Protein AF-A0A0D6L656-F1 (afdb_monomer_lite)

Structure (mmCIF, N/CA/C/O backbone):
data_AF-A0A0D6L656-F1
#
_entry.id   AF-A0A0D6L656-F1
#
loop_
_atom_site.group_PDB
_atom_site.id
_atom_site.type_symbol
_atom_site.label_atom_id
_atom_site.label_alt_id
_atom_site.label_comp_id
_atom_site.label_asym_id
_atom_site.label_entity_id
_atom_site.label_seq_id
_atom_site.pdbx_PDB_ins_code
_atom_site.Cartn_x
_atom_site.Cartn_y
_atom_site.Cartn_z
_atom_site.occupancy
_atom_site.B_iso_or_equiv
_atom_site.auth_seq_id
_atom_site.auth_comp_id
_atom_site.auth_asym_id
_atom_site.auth_atom_id
_atom_site.pdbx_PDB_model_num
ATOM 1 N N . MET A 1 1 ? 1.514 23.450 -36.679 1.00 43.97 1 MET A N 1
ATOM 2 C CA . MET A 1 1 ? 1.554 23.173 -35.229 1.00 43.97 1 MET A CA 1
ATOM 3 C C . MET A 1 1 ? 1.744 21.685 -35.068 1.00 43.97 1 MET A C 1
ATOM 5 O O . MET A 1 1 ? 0.827 20.938 -35.371 1.00 43.97 1 MET A O 1
ATOM 9 N N . GLN A 1 2 ? 2.951 21.261 -34.717 1.00 47.50 2 GLN A N 1
ATOM 10 C CA . GLN A 1 2 ? 3.204 19.884 -34.313 1.00 47.50 2 GLN A CA 1
ATOM 11 C C . GLN A 1 2 ? 2.751 19.830 -32.852 1.00 47.50 2 GLN A C 1
ATOM 13 O O . GLN A 1 2 ? 3.376 20.466 -32.009 1.00 47.50 2 GLN A O 1
ATOM 18 N N . GLU A 1 3 ? 1.591 19.229 -32.581 1.00 54.03 3 GLU A N 1
ATOM 19 C CA . GLU A 1 3 ? 1.210 18.930 -31.199 1.00 54.03 3 GLU A CA 1
ATOM 20 C C . GLU A 1 3 ? 2.328 18.086 -30.594 1.00 54.03 3 GLU A C 1
ATOM 22 O O . GLU A 1 3 ? 2.743 17.087 -31.188 1.00 54.03 3 GLU A O 1
ATOM 27 N N . ASP A 1 4 ? 2.847 18.515 -29.447 1.00 71.00 4 ASP A N 1
ATOM 28 C CA . ASP A 1 4 ? 3.813 17.733 -28.694 1.00 71.00 4 ASP A CA 1
ATOM 29 C C . ASP A 1 4 ? 3.078 16.515 -28.120 1.00 71.00 4 ASP A C 1
ATOM 31 O O . ASP A 1 4 ? 2.450 16.552 -27.058 1.00 71.00 4 ASP A O 1
ATOM 35 N N . VAL A 1 5 ? 3.077 15.437 -28.905 1.00 66.00 5 VAL A N 1
ATOM 36 C CA . VAL A 1 5 ? 2.430 14.162 -28.584 1.00 66.00 5 VAL A CA 1
ATOM 37 C C . VAL A 1 5 ? 2.931 13.634 -27.236 1.00 66.00 5 VAL A C 1
ATOM 39 O O . VAL A 1 5 ? 2.155 13.018 -26.503 1.00 66.00 5 VAL A O 1
ATOM 42 N N . GLU A 1 6 ? 4.183 13.916 -26.860 1.00 63.34 6 GLU A N 1
ATOM 43 C CA . GLU A 1 6 ? 4.730 13.527 -25.559 1.00 63.34 6 GLU A CA 1
ATOM 44 C C . GLU A 1 6 ? 4.083 14.321 -24.417 1.00 63.34 6 GLU A C 1
ATOM 46 O O . GLU A 1 6 ? 3.747 13.746 -23.377 1.00 63.34 6 GLU A O 1
ATOM 51 N N . GLU A 1 7 ? 3.813 15.613 -24.618 1.00 69.00 7 GLU A N 1
ATOM 52 C CA . GLU A 1 7 ? 3.126 16.453 -23.634 1.00 69.00 7 GLU A CA 1
ATOM 53 C C . GLU A 1 7 ? 1.665 16.015 -23.422 1.00 69.00 7 GLU A C 1
ATOM 55 O O . GLU A 1 7 ? 1.194 15.896 -22.282 1.00 69.00 7 GLU A O 1
ATOM 60 N N . VAL A 1 8 ? 0.945 15.715 -24.509 1.00 71.06 8 VAL A N 1
ATOM 61 C CA . VAL A 1 8 ? -0.458 15.265 -24.456 1.00 71.06 8 VAL A CA 1
ATOM 62 C C . VAL A 1 8 ? -0.573 13.892 -23.783 1.00 71.06 8 VAL A C 1
ATOM 64 O O . VAL A 1 8 ? -1.402 13.704 -22.884 1.00 71.06 8 VAL A O 1
ATOM 67 N N . LEU A 1 9 ? 0.293 12.941 -24.152 1.00 66.69 9 LEU A N 1
ATOM 68 C CA . LEU A 1 9 ? 0.342 11.617 -23.524 1.00 66.69 9 LEU A CA 1
ATOM 69 C C . LEU A 1 9 ? 0.771 11.702 -22.054 1.00 66.69 9 LEU A C 1
ATOM 71 O O . LEU A 1 9 ? 0.199 11.011 -21.207 1.00 66.69 9 LEU A O 1
ATOM 75 N N . GLY A 1 10 ? 1.713 12.588 -21.722 1.00 67.31 10 GLY A N 1
ATOM 76 C CA . GLY A 1 10 ? 2.150 12.843 -20.351 1.00 67.31 10 GLY A CA 1
ATOM 77 C C . GLY A 1 10 ? 1.009 13.321 -19.450 1.00 67.31 10 GLY A C 1
ATOM 78 O O . GLY A 1 10 ? 0.799 12.766 -18.368 1.00 67.31 10 GLY A O 1
ATOM 79 N N . ARG A 1 11 ? 0.205 14.292 -19.907 1.00 70.06 11 ARG A N 1
ATOM 80 C CA . ARG A 1 11 ? -0.966 14.788 -19.155 1.00 70.06 11 ARG A CA 1
ATOM 81 C C . ARG A 1 11 ? -2.036 13.709 -18.954 1.00 70.06 11 ARG A C 1
ATOM 83 O O . ARG A 1 11 ? -2.594 13.591 -17.859 1.00 70.06 11 ARG A O 1
ATOM 90 N N . LEU A 1 12 ? -2.305 12.890 -19.972 1.00 73.06 12 LEU A N 1
ATOM 91 C CA . LEU A 1 12 ? -3.248 11.770 -19.860 1.00 73.06 12 LEU A CA 1
ATOM 92 C C . LEU A 1 12 ? -2.757 10.702 -18.873 1.00 73.06 12 LEU A C 1
ATOM 94 O O . LEU A 1 12 ? -3.520 10.222 -18.034 1.00 73.06 12 LEU A O 1
ATOM 98 N N . LEU A 1 13 ? -1.468 10.371 -18.894 1.00 68.25 13 LEU A N 1
ATOM 99 C CA . LEU A 1 13 ? -0.890 9.412 -17.954 1.00 68.25 13 LEU A CA 1
ATOM 100 C C . LEU A 1 13 ? -0.929 9.918 -16.503 1.00 68.25 13 LEU A C 1
ATOM 102 O O . LEU A 1 13 ? -1.308 9.150 -15.612 1.00 68.25 13 LEU A O 1
ATOM 106 N N . LEU A 1 14 ? -0.647 11.206 -16.275 1.00 68.25 14 LEU A N 1
ATOM 107 C CA . LEU A 1 14 ? -0.712 11.843 -14.952 1.00 68.25 14 LEU A CA 1
ATOM 108 C C . LEU A 1 14 ? -2.131 11.896 -14.373 1.00 68.25 14 LEU A C 1
ATOM 110 O O . LEU A 1 14 ? -2.308 11.821 -13.161 1.00 68.25 14 LEU A O 1
ATOM 114 N N . THR A 1 15 ? -3.155 12.003 -15.216 1.00 72.50 15 THR A N 1
ATOM 115 C CA . THR A 1 15 ? -4.558 12.005 -14.767 1.00 72.50 15 THR A CA 1
ATOM 116 C C . THR A 1 15 ? -5.138 10.595 -14.625 1.00 72.50 15 THR A C 1
ATOM 118 O O . THR A 1 15 ? -6.063 10.384 -13.845 1.00 72.50 15 THR A O 1
ATOM 121 N N . SER A 1 16 ? -4.558 9.604 -15.311 1.00 75.31 16 SER A N 1
ATOM 122 C CA . SER A 1 16 ? -5.003 8.202 -15.277 1.00 75.31 16 SER A CA 1
ATOM 123 C C . SER A 1 16 ? -4.570 7.411 -14.032 1.00 75.31 16 SER A C 1
ATOM 125 O O . SER A 1 16 ? -5.041 6.292 -13.804 1.00 75.31 16 SER A O 1
ATOM 127 N N . ARG A 1 17 ? -3.638 7.941 -13.229 1.00 79.69 17 ARG A N 1
ATOM 128 C CA . ARG A 1 17 ? -3.065 7.249 -12.065 1.00 79.69 17 ARG A CA 1
ATOM 129 C C . ARG A 1 17 ? -3.340 8.007 -10.776 1.00 79.69 17 ARG A C 1
ATOM 131 O O . ARG A 1 17 ? -3.365 9.229 -10.733 1.00 79.69 17 ARG A O 1
ATOM 138 N N . ALA A 1 18 ? -3.481 7.257 -9.684 1.00 79.25 18 ALA A N 1
ATOM 139 C CA . ALA A 1 18 ? -3.621 7.857 -8.366 1.00 79.25 18 ALA A CA 1
ATOM 140 C C . ALA A 1 18 ? -2.374 8.706 -8.020 1.00 79.25 18 ALA A C 1
ATOM 142 O O . ALA A 1 18 ? -1.250 8.242 -8.250 1.00 79.25 18 ALA A O 1
ATOM 143 N N . PRO A 1 19 ? -2.525 9.881 -7.376 1.00 80.38 19 PRO A N 1
ATOM 144 C CA . PRO A 1 19 ? -1.402 10.769 -7.051 1.00 80.38 19 PRO A CA 1
ATOM 145 C C . PRO A 1 19 ? -0.278 10.100 -6.245 1.00 80.38 19 PRO A C 1
ATOM 147 O O . PRO A 1 19 ? 0.904 10.372 -6.449 1.00 80.38 19 PRO A O 1
ATOM 150 N N . ASN A 1 20 ? -0.628 9.174 -5.346 1.00 81.00 20 ASN A N 1
ATOM 151 C CA . ASN A 1 20 ? 0.361 8.413 -4.576 1.00 81.00 20 ASN A CA 1
ATOM 152 C C . ASN A 1 20 ? 1.175 7.449 -5.453 1.00 81.00 20 ASN A C 1
ATOM 154 O O . ASN A 1 20 ? 2.354 7.219 -5.178 1.00 81.00 20 ASN A O 1
ATOM 158 N N . THR A 1 21 ? 0.566 6.885 -6.498 1.00 85.12 21 THR A N 1
ATOM 159 C CA . THR A 1 21 ? 1.252 5.997 -7.444 1.00 85.12 21 THR A CA 1
ATOM 160 C C . THR A 1 21 ? 2.269 6.781 -8.261 1.00 85.12 21 THR A C 1
ATOM 162 O O . THR A 1 21 ? 3.416 6.352 -8.339 1.00 85.12 21 THR A O 1
ATOM 165 N N . ILE A 1 22 ? 1.879 7.952 -8.775 1.00 86.62 22 ILE A N 1
ATOM 166 C CA . ILE A 1 22 ? 2.765 8.852 -9.530 1.00 86.62 22 ILE A CA 1
ATOM 167 C C . ILE A 1 22 ? 3.978 9.223 -8.683 1.00 86.62 22 ILE A C 1
ATOM 169 O O . ILE A 1 22 ? 5.105 8.931 -9.066 1.00 86.62 22 ILE A O 1
ATOM 173 N N . ARG A 1 23 ? 3.749 9.717 -7.462 1.00 89.00 23 ARG A N 1
ATOM 174 C CA . ARG A 1 23 ? 4.830 10.070 -6.531 1.00 89.00 23 ARG A CA 1
ATOM 175 C C . ARG A 1 23 ? 5.764 8.897 -6.230 1.00 89.00 23 ARG A C 1
ATOM 177 O O . ARG A 1 23 ? 6.974 9.061 -6.113 1.00 89.00 23 ARG A O 1
ATOM 184 N N . THR A 1 24 ? 5.207 7.695 -6.080 1.00 91.75 24 THR A N 1
ATOM 185 C CA . THR A 1 24 ? 6.004 6.479 -5.854 1.00 91.75 24 THR A CA 1
ATOM 186 C C . THR A 1 24 ? 6.882 6.161 -7.064 1.00 91.75 24 THR A C 1
ATOM 188 O O . THR A 1 24 ? 8.040 5.785 -6.890 1.00 91.75 24 THR A O 1
ATOM 191 N N . TYR A 1 25 ? 6.351 6.321 -8.277 1.00 93.81 25 TYR A N 1
ATOM 192 C CA . TYR A 1 25 ? 7.098 6.102 -9.512 1.00 93.81 25 TYR A CA 1
ATOM 193 C C . TYR A 1 25 ? 8.188 7.154 -9.709 1.00 93.81 25 TYR A C 1
ATOM 195 O O . TYR A 1 25 ? 9.336 6.785 -9.940 1.00 93.81 25 TYR A O 1
ATOM 203 N N . GLU A 1 26 ? 7.871 8.434 -9.526 1.00 92.94 26 GLU A N 1
ATOM 204 C CA . GLU A 1 26 ? 8.838 9.535 -9.587 1.00 92.94 26 GLU A CA 1
ATOM 205 C C . GLU A 1 26 ? 10.001 9.318 -8.617 1.00 92.94 26 GLU A C 1
ATOM 207 O O . GLU A 1 26 ? 11.161 9.414 -9.011 1.00 92.94 26 GLU A O 1
ATOM 212 N N . ASN A 1 27 ? 9.710 8.935 -7.371 1.00 94.62 27 ASN A N 1
ATOM 213 C CA . ASN A 1 27 ? 10.743 8.625 -6.385 1.00 94.62 27 ASN A CA 1
ATOM 214 C C . ASN A 1 27 ? 11.627 7.450 -6.828 1.00 94.62 27 ASN A C 1
ATOM 216 O O . ASN A 1 27 ? 12.851 7.529 -6.725 1.00 94.62 27 ASN A O 1
ATOM 220 N N . ALA A 1 28 ? 11.026 6.371 -7.341 1.00 95.38 28 ALA A N 1
ATOM 221 C CA . ALA A 1 28 ? 11.765 5.198 -7.802 1.00 95.38 28 ALA A CA 1
ATOM 222 C C . ALA A 1 28 ? 12.678 5.518 -8.999 1.00 95.38 28 ALA A C 1
ATOM 224 O O . ALA A 1 28 ? 13.808 5.027 -9.058 1.00 95.38 28 ALA A O 1
ATOM 225 N N . ILE A 1 29 ? 12.213 6.355 -9.931 1.00 96.06 29 ILE A N 1
ATOM 226 C CA . ILE A 1 29 ? 13.010 6.798 -11.079 1.00 96.06 29 ILE A CA 1
ATOM 227 C C . ILE A 1 29 ? 14.092 7.782 -10.654 1.00 96.06 29 ILE A C 1
ATOM 229 O O . ILE A 1 29 ? 15.235 7.628 -11.071 1.00 96.06 29 ILE A O 1
ATOM 233 N N . SER A 1 30 ? 13.779 8.750 -9.796 1.00 96.06 30 SER A N 1
ATOM 234 C CA . SER A 1 30 ? 14.760 9.709 -9.282 1.00 96.06 30 SER A CA 1
ATOM 235 C C . SER A 1 30 ? 15.923 9.000 -8.579 1.00 96.06 30 SER A C 1
ATOM 237 O O . SER A 1 30 ? 17.090 9.295 -8.849 1.00 96.06 30 SER A O 1
ATOM 239 N N . GLU A 1 31 ? 15.624 7.984 -7.762 1.00 96.31 31 GLU A N 1
ATOM 240 C CA . GLU A 1 31 ? 16.632 7.126 -7.131 1.00 96.31 31 GLU A CA 1
ATOM 241 C C . GLU A 1 31 ? 17.516 6.421 -8.176 1.00 96.31 31 GLU A C 1
ATOM 243 O O . GLU A 1 31 ? 18.744 6.461 -8.082 1.00 96.31 31 GLU A O 1
ATOM 248 N N . PHE A 1 32 ? 16.909 5.830 -9.209 1.00 96.75 32 PHE A N 1
ATOM 249 C CA . PHE A 1 32 ? 17.631 5.164 -10.295 1.00 96.75 32 PHE A CA 1
ATOM 250 C C . PHE A 1 32 ? 18.514 6.127 -11.101 1.00 96.75 32 PHE A C 1
ATOM 252 O O . PHE A 1 32 ? 19.693 5.846 -11.317 1.00 96.75 32 PHE A O 1
ATOM 259 N N . ARG A 1 33 ? 17.992 7.298 -11.484 1.00 95.56 33 ARG A N 1
ATOM 260 C CA . ARG A 1 33 ? 18.748 8.336 -12.204 1.00 95.56 33 ARG A CA 1
ATOM 261 C C . ARG A 1 33 ? 19.889 8.896 -11.361 1.00 95.56 33 ARG A C 1
ATOM 263 O O . ARG A 1 33 ? 20.954 9.206 -11.890 1.00 95.56 33 ARG A O 1
ATOM 270 N N . SER A 1 34 ? 19.692 9.035 -10.051 1.00 95.81 34 SER A N 1
ATOM 271 C CA . SER A 1 34 ? 20.765 9.400 -9.121 1.00 95.81 34 SER A CA 1
ATOM 272 C C . SER A 1 34 ? 21.867 8.335 -9.111 1.00 95.81 34 SER A C 1
ATOM 274 O O . SER A 1 34 ? 23.040 8.651 -9.303 1.00 95.81 34 SER A O 1
ATOM 276 N N . TRP A 1 35 ? 21.493 7.056 -9.011 1.00 95.88 35 TRP A N 1
ATOM 277 C CA . TRP A 1 35 ? 22.436 5.936 -9.053 1.00 95.88 35 TRP A CA 1
ATOM 278 C C . TRP A 1 35 ? 23.197 5.811 -10.388 1.00 95.88 35 TRP A C 1
ATOM 280 O O . TRP A 1 35 ? 24.383 5.460 -10.385 1.00 95.88 35 TRP A O 1
ATOM 290 N N . GLN A 1 36 ? 22.548 6.105 -11.522 1.00 95.62 36 GLN A N 1
ATOM 291 C CA . GLN A 1 36 ? 23.209 6.154 -12.833 1.00 95.62 36 GLN A CA 1
ATOM 292 C C . GLN A 1 36 ? 24.274 7.258 -12.864 1.00 95.62 36 GLN A C 1
ATOM 294 O O . GLN A 1 36 ? 25.417 6.978 -13.221 1.00 95.62 36 GLN A O 1
ATOM 299 N N . ARG A 1 37 ? 23.925 8.478 -12.426 1.00 94.56 37 ARG A N 1
ATOM 300 C CA . ARG A 1 37 ? 24.824 9.649 -12.423 1.00 94.56 37 ARG A CA 1
ATOM 301 C C . ARG A 1 37 ? 26.030 9.502 -11.499 1.00 94.56 37 ARG A C 1
ATOM 303 O O . ARG A 1 37 ? 27.086 10.043 -11.791 1.00 94.56 37 ARG A O 1
ATOM 310 N N . GLN A 1 38 ? 25.885 8.773 -10.396 1.00 94.06 38 GLN A N 1
ATOM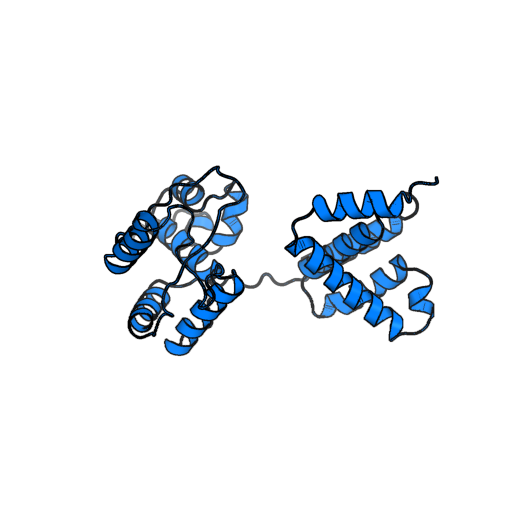 311 C CA . GLN A 1 38 ? 26.981 8.493 -9.459 1.00 94.06 38 GLN A CA 1
ATOM 312 C C . GLN A 1 38 ? 27.917 7.366 -9.936 1.00 94.06 38 GLN A C 1
ATOM 314 O O . GLN A 1 38 ? 28.855 7.001 -9.230 1.00 94.06 38 GLN A O 1
ATOM 319 N N . GLY A 1 39 ? 27.635 6.740 -11.082 1.00 89.44 39 GLY A N 1
ATOM 320 C CA . GLY A 1 39 ? 28.410 5.628 -11.622 1.00 89.44 39 GLY A CA 1
ATOM 321 C C . GLY A 1 39 ? 29.228 5.974 -12.865 1.00 89.44 39 GLY A C 1
ATOM 322 O O . GLY A 1 39 ? 29.246 7.119 -13.309 1.00 89.44 39 GLY A O 1
ATOM 323 N N . PRO A 1 40 ? 29.891 4.969 -13.465 1.00 91.75 40 PRO A N 1
ATOM 324 C CA . PRO A 1 40 ? 30.549 5.141 -14.752 1.00 91.75 40 PRO A CA 1
ATOM 325 C C . PRO A 1 40 ? 29.530 5.499 -15.839 1.00 91.75 40 PRO A C 1
ATOM 327 O O . PRO A 1 40 ? 28.392 5.020 -15.818 1.00 91.75 40 PRO A O 1
ATOM 330 N N . GLN A 1 41 ? 29.969 6.266 -16.842 1.00 87.88 41 GLN A N 1
ATOM 331 C CA . GLN A 1 41 ? 29.127 6.705 -17.965 1.00 87.88 41 GLN A CA 1
ATOM 332 C C . GLN A 1 41 ? 28.453 5.547 -18.720 1.00 87.88 41 GLN A C 1
ATOM 334 O O . GLN A 1 41 ? 27.403 5.736 -19.331 1.00 87.88 41 GLN A O 1
ATOM 339 N N . SER A 1 42 ? 29.004 4.328 -18.655 1.00 87.31 42 SER A N 1
ATOM 340 C CA . SER A 1 42 ? 28.374 3.133 -19.226 1.00 87.31 42 SER A CA 1
ATOM 341 C C . SER A 1 42 ? 26.960 2.877 -18.684 1.00 87.31 42 SER A C 1
ATOM 343 O O . SER A 1 42 ? 26.122 2.383 -19.433 1.00 87.31 42 SER A O 1
ATOM 345 N N . ARG A 1 43 ? 26.647 3.298 -17.447 1.00 89.50 43 ARG A N 1
ATOM 346 C CA . ARG A 1 43 ? 25.297 3.203 -16.852 1.00 89.50 43 ARG A CA 1
ATOM 347 C C . ARG A 1 43 ? 24.261 4.139 -17.477 1.00 89.50 43 ARG A C 1
ATOM 349 O O . ARG A 1 43 ? 23.089 4.058 -17.131 1.00 89.50 43 ARG A O 1
ATOM 356 N N . MET A 1 44 ? 24.665 5.067 -18.338 1.00 88.19 44 MET A N 1
ATOM 357 C CA . MET A 1 44 ? 23.744 5.982 -19.020 1.00 88.19 44 MET A CA 1
ATOM 358 C C . MET A 1 44 ? 23.494 5.578 -20.476 1.00 88.19 44 MET A C 1
ATOM 360 O O . MET A 1 44 ? 22.649 6.176 -21.130 1.00 88.19 44 MET A O 1
ATOM 364 N N . ARG A 1 45 ? 24.215 4.569 -20.991 1.00 86.31 45 ARG A N 1
ATOM 365 C CA . ARG A 1 45 ? 24.133 4.155 -22.401 1.00 86.31 45 ARG A CA 1
ATOM 366 C C . ARG A 1 45 ? 22.866 3.366 -22.717 1.00 86.31 45 ARG A C 1
ATOM 368 O O . ARG A 1 45 ? 22.262 3.588 -23.758 1.00 86.31 45 ARG A O 1
ATOM 375 N N . ASN A 1 46 ? 22.479 2.447 -21.834 1.00 89.75 46 ASN A N 1
ATOM 376 C CA . ASN A 1 46 ? 21.275 1.636 -21.987 1.00 89.75 46 ASN A CA 1
ATOM 377 C C . ASN A 1 46 ? 20.516 1.574 -20.658 1.00 89.75 46 ASN A C 1
ATOM 379 O O . ASN A 1 46 ? 21.025 1.063 -19.655 1.00 89.75 46 ASN A O 1
ATOM 383 N N . ASP A 1 47 ? 19.295 2.104 -20.662 1.00 90.62 47 ASP A N 1
ATOM 384 C CA . ASP A 1 47 ? 18.438 2.180 -19.482 1.00 90.62 47 ASP A CA 1
ATOM 385 C C . ASP A 1 47 ? 18.007 0.805 -18.966 1.00 90.62 47 ASP A C 1
ATOM 387 O O . ASP A 1 47 ? 17.942 0.629 -17.753 1.00 90.62 47 ASP A O 1
ATOM 391 N N . LEU A 1 48 ? 17.739 -0.172 -19.839 1.00 94.25 48 LEU A N 1
ATOM 392 C CA . LEU A 1 48 ? 17.268 -1.496 -19.419 1.00 94.25 48 LEU A CA 1
ATOM 393 C C . LEU A 1 48 ? 18.402 -2.357 -18.862 1.00 94.25 48 LEU A C 1
ATOM 395 O O . LEU A 1 48 ? 18.225 -2.991 -17.821 1.00 94.25 48 LEU A O 1
ATOM 399 N N . ASP A 1 49 ? 19.590 -2.298 -19.466 1.00 92.94 49 ASP A N 1
ATOM 400 C CA . ASP A 1 49 ? 20.782 -2.967 -18.925 1.00 92.94 49 ASP A CA 1
ATOM 401 C C . ASP A 1 49 ? 21.156 -2.373 -17.559 1.00 92.94 49 ASP A C 1
ATOM 403 O O . ASP A 1 49 ? 21.426 -3.079 -16.583 1.00 92.94 49 ASP A O 1
ATOM 407 N N . SER A 1 50 ? 21.096 -1.045 -17.457 1.00 95.19 50 SER A N 1
ATOM 408 C CA . SER A 1 50 ? 21.357 -0.330 -16.208 1.00 95.19 50 SER A CA 1
ATOM 409 C C . SER A 1 50 ? 20.293 -0.624 -15.158 1.00 95.19 50 SER A C 1
ATOM 411 O O . SER A 1 50 ? 20.624 -0.787 -13.983 1.00 95.19 50 SER A O 1
ATOM 413 N N . ALA A 1 51 ? 19.029 -0.745 -15.567 1.00 96.62 51 ALA A N 1
ATOM 414 C CA . ALA A 1 51 ? 17.940 -1.163 -14.700 1.00 96.62 51 ALA A CA 1
ATOM 415 C C . ALA A 1 51 ? 18.154 -2.588 -14.186 1.00 96.62 51 ALA A C 1
ATOM 417 O O . ALA A 1 51 ? 17.918 -2.818 -13.004 1.00 96.62 51 ALA A O 1
ATOM 418 N N . ALA A 1 52 ? 18.656 -3.518 -15.004 1.00 96.31 52 ALA A N 1
ATOM 419 C CA . ALA A 1 52 ? 18.970 -4.875 -14.562 1.00 96.31 52 ALA A CA 1
ATOM 420 C C . ALA A 1 52 ? 20.054 -4.866 -13.471 1.00 96.31 52 ALA A C 1
ATOM 422 O O . ALA A 1 52 ? 19.865 -5.443 -12.399 1.00 96.31 52 ALA A O 1
ATOM 423 N N . ILE A 1 53 ? 21.148 -4.126 -13.670 1.00 95.31 53 ILE A N 1
ATOM 424 C CA . ILE A 1 53 ? 22.213 -3.987 -12.660 1.00 95.31 53 ILE A CA 1
ATOM 425 C C . ILE A 1 53 ? 21.676 -3.323 -11.383 1.00 95.31 53 ILE A C 1
ATOM 427 O O . ILE A 1 53 ? 21.951 -3.778 -10.267 1.00 95.31 53 ILE A O 1
ATOM 431 N N . PHE A 1 54 ? 20.885 -2.258 -11.530 1.00 96.25 54 PHE A N 1
ATOM 432 C CA . PHE A 1 54 ? 20.263 -1.567 -10.405 1.00 96.25 54 PHE A CA 1
ATOM 433 C C . PHE A 1 54 ? 19.339 -2.496 -9.614 1.00 96.25 54 PHE A C 1
ATOM 435 O O . PHE A 1 54 ? 19.429 -2.557 -8.388 1.00 96.25 54 PHE A O 1
ATOM 442 N N . LEU A 1 55 ? 18.495 -3.265 -10.305 1.00 95.75 55 LEU A N 1
ATOM 443 C CA . LEU A 1 55 ? 17.567 -4.218 -9.707 1.00 95.75 55 LEU A CA 1
ATOM 444 C C . LEU A 1 55 ? 18.318 -5.331 -8.969 1.00 95.75 55 LEU A C 1
ATOM 446 O O . LEU A 1 55 ? 17.953 -5.659 -7.840 1.00 95.75 55 LEU A O 1
ATOM 450 N N . ALA A 1 56 ? 19.394 -5.864 -9.562 1.00 94.69 56 ALA A N 1
ATOM 451 C CA . ALA A 1 56 ? 20.255 -6.863 -8.930 1.00 94.69 56 ALA A CA 1
ATOM 452 C C . ALA A 1 56 ? 20.834 -6.335 -7.613 1.00 94.69 56 ALA A C 1
ATOM 454 O O . ALA A 1 56 ? 20.707 -6.993 -6.579 1.00 94.69 56 ALA A O 1
ATOM 455 N N . LYS A 1 57 ? 21.388 -5.115 -7.621 1.00 94.31 57 LYS A N 1
ATOM 456 C CA . LYS A 1 57 ? 21.916 -4.471 -6.412 1.00 94.31 57 LYS A CA 1
ATOM 457 C C . LYS A 1 57 ? 20.816 -4.253 -5.371 1.00 94.31 57 LYS A C 1
ATOM 459 O O . LYS A 1 57 ? 20.981 -4.631 -4.215 1.00 94.31 57 LYS A O 1
ATOM 464 N N . LYS A 1 58 ? 19.677 -3.690 -5.781 1.00 94.19 58 LYS A N 1
ATOM 465 C CA . LYS A 1 58 ? 18.565 -3.359 -4.882 1.00 94.19 58 LYS A CA 1
ATOM 466 C C . LYS A 1 58 ? 17.943 -4.604 -4.247 1.00 94.19 58 LYS A C 1
ATOM 468 O O . LYS A 1 58 ? 17.551 -4.568 -3.082 1.00 94.19 58 LYS A O 1
ATOM 473 N N . SER A 1 59 ? 17.913 -5.722 -4.975 1.00 93.19 59 SER A N 1
ATOM 474 C CA . SER A 1 59 ? 17.346 -6.995 -4.509 1.00 93.19 59 SER A CA 1
ATOM 475 C C . SER A 1 59 ? 18.000 -7.555 -3.244 1.00 93.19 59 SER A C 1
ATOM 477 O O . SER A 1 59 ? 17.383 -8.360 -2.552 1.00 93.19 59 SER A O 1
ATOM 479 N N . GLN A 1 60 ? 19.215 -7.108 -2.915 1.00 90.94 60 GLN A N 1
ATOM 480 C CA . GLN A 1 60 ? 19.926 -7.525 -1.708 1.00 90.94 60 GLN A CA 1
ATOM 481 C C . GLN A 1 60 ? 19.305 -6.956 -0.423 1.00 90.94 60 GLN A C 1
ATOM 483 O O . GLN A 1 60 ? 19.488 -7.530 0.645 1.00 90.94 60 GLN A O 1
ATOM 488 N N . TYR A 1 61 ? 18.579 -5.835 -0.506 1.00 90.75 61 TYR A N 1
ATOM 489 C CA . TYR A 1 61 ? 18.092 -5.111 0.675 1.00 90.75 61 TYR A CA 1
ATOM 490 C C . TYR A 1 61 ? 16.647 -4.602 0.577 1.00 90.75 61 TYR A C 1
ATOM 492 O O . TYR A 1 61 ? 16.136 -4.044 1.549 1.00 90.75 61 TYR A O 1
ATOM 500 N N . VAL A 1 62 ? 15.948 -4.796 -0.548 1.00 90.88 62 VAL A N 1
ATOM 501 C CA . VAL A 1 62 ? 14.516 -4.466 -0.669 1.00 90.88 62 VAL A CA 1
ATOM 502 C C . VAL A 1 62 ? 13.667 -5.682 -1.029 1.00 90.88 62 VAL A C 1
ATOM 504 O O . VAL A 1 62 ? 14.140 -6.639 -1.631 1.00 90.88 62 VAL A O 1
ATOM 507 N N . SER A 1 63 ? 12.377 -5.611 -0.693 1.00 90.75 63 SER A N 1
ATOM 508 C CA . SER A 1 63 ? 11.400 -6.657 -1.025 1.00 90.75 63 SER A CA 1
ATOM 509 C C . SER A 1 63 ? 11.141 -6.778 -2.529 1.00 90.75 63 SER A C 1
ATOM 511 O O . SER A 1 63 ? 11.237 -5.788 -3.265 1.00 90.75 63 SER A O 1
ATOM 513 N N . HIS A 1 64 ? 10.655 -7.942 -2.972 1.00 92.62 64 HIS A N 1
ATOM 514 C CA . HIS A 1 64 ? 10.247 -8.140 -4.369 1.00 92.62 64 HIS A CA 1
ATOM 515 C C . HIS A 1 64 ? 9.172 -7.140 -4.823 1.00 92.62 64 HIS A C 1
ATOM 517 O O . HIS A 1 64 ? 9.118 -6.772 -5.993 1.00 92.62 64 HIS A O 1
ATOM 523 N N . ARG A 1 65 ? 8.314 -6.668 -3.904 1.00 92.25 65 ARG A N 1
ATOM 524 C CA . ARG A 1 65 ? 7.283 -5.664 -4.213 1.00 92.25 65 ARG A CA 1
ATOM 525 C C . ARG A 1 65 ? 7.905 -4.325 -4.578 1.00 92.25 65 ARG A C 1
ATOM 527 O O . ARG A 1 65 ? 7.457 -3.695 -5.524 1.00 92.25 65 ARG A O 1
ATOM 534 N N . SER A 1 66 ?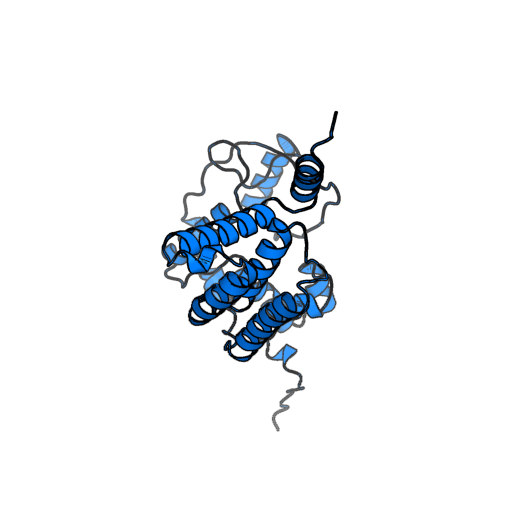 8.949 -3.913 -3.863 1.00 93.44 66 SER A N 1
ATOM 535 C CA . SER A 1 66 ? 9.689 -2.686 -4.170 1.00 93.44 66 SER A CA 1
ATOM 536 C C . SER A 1 66 ? 10.372 -2.775 -5.536 1.00 93.44 66 SER A C 1
ATOM 538 O O . SER A 1 66 ? 10.367 -1.799 -6.283 1.00 93.44 66 SER A O 1
ATOM 540 N N . LEU A 1 67 ? 10.910 -3.949 -5.884 1.00 95.69 67 LEU A N 1
ATOM 541 C CA . LEU A 1 67 ? 11.483 -4.206 -7.209 1.00 95.69 67 LEU A CA 1
ATOM 542 C C . LEU A 1 67 ? 10.413 -4.143 -8.308 1.00 95.69 67 LEU A C 1
ATOM 544 O O . LEU A 1 67 ? 10.600 -3.450 -9.302 1.00 95.69 67 LEU A O 1
ATOM 548 N N . ALA A 1 68 ? 9.263 -4.793 -8.101 1.00 96.12 68 ALA A N 1
ATOM 549 C CA . ALA A 1 68 ? 8.135 -4.751 -9.033 1.00 96.12 68 ALA A CA 1
ATOM 550 C C . ALA A 1 68 ? 7.626 -3.317 -9.258 1.00 96.12 68 ALA A C 1
ATOM 552 O O . ALA A 1 68 ? 7.365 -2.919 -10.392 1.00 96.12 68 ALA A O 1
ATOM 553 N N . THR A 1 69 ? 7.532 -2.521 -8.187 1.00 95.94 69 THR A N 1
ATOM 554 C CA . THR A 1 69 ? 7.170 -1.100 -8.266 1.00 95.94 69 THR A CA 1
ATOM 555 C C . THR A 1 69 ? 8.162 -0.316 -9.116 1.00 95.94 69 THR A C 1
ATOM 557 O O . THR A 1 69 ? 7.735 0.500 -9.926 1.00 95.94 69 THR A O 1
ATOM 560 N N . PHE A 1 70 ? 9.467 -0.568 -8.974 1.00 97.12 70 PHE A N 1
ATOM 561 C CA . PHE A 1 70 ? 10.475 0.070 -9.819 1.00 97.12 70 PHE A CA 1
ATOM 562 C C . PHE A 1 70 ? 10.320 -0.318 -11.297 1.00 97.12 70 PHE A C 1
ATOM 564 O O . PHE A 1 70 ? 10.317 0.566 -12.146 1.00 97.12 70 PH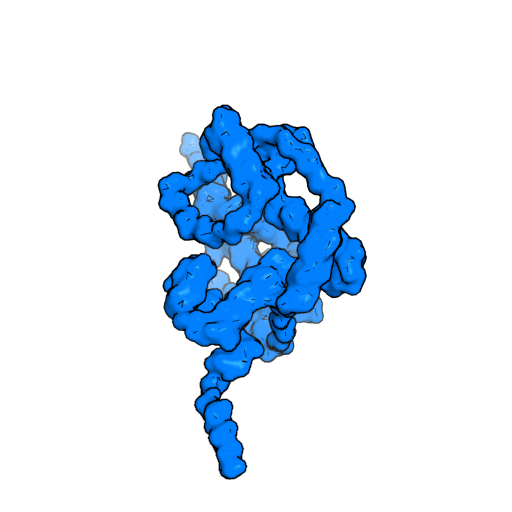E A O 1
ATOM 571 N N . VAL A 1 71 ? 10.117 -1.601 -11.618 1.00 96.75 71 VAL A N 1
ATOM 572 C CA . VAL A 1 71 ? 9.901 -2.045 -13.011 1.00 96.75 71 VAL A CA 1
ATOM 573 C C . VAL A 1 71 ? 8.655 -1.386 -13.616 1.00 96.75 71 VAL A C 1
ATOM 575 O O . VAL A 1 71 ? 8.684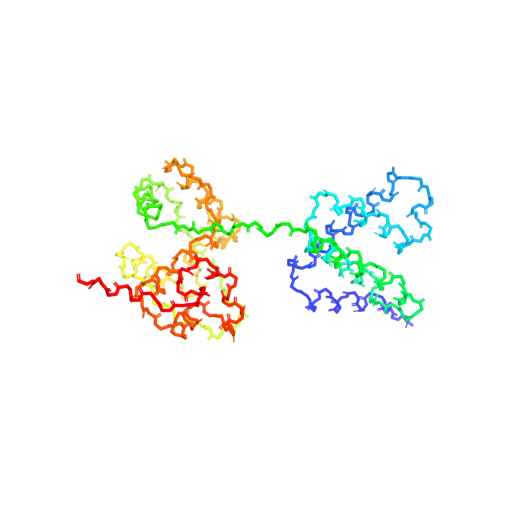 -0.939 -14.762 1.00 96.75 71 VAL A O 1
ATOM 578 N N . ALA A 1 72 ? 7.571 -1.270 -12.845 1.00 94.50 72 ALA A N 1
ATOM 579 C CA . ALA A 1 72 ? 6.362 -0.577 -13.284 1.00 94.50 72 ALA A CA 1
ATOM 580 C C . ALA A 1 72 ? 6.588 0.933 -13.475 1.00 94.50 72 ALA A C 1
ATOM 582 O O . ALA A 1 72 ? 6.110 1.500 -14.455 1.00 94.50 72 ALA A O 1
ATOM 583 N N . ALA A 1 73 ? 7.354 1.570 -12.583 1.00 94.69 73 ALA A N 1
ATOM 584 C CA . ALA A 1 73 ? 7.746 2.971 -12.708 1.00 94.69 73 ALA A CA 1
ATOM 585 C C . ALA A 1 73 ? 8.603 3.216 -13.958 1.00 94.69 73 ALA A C 1
ATOM 587 O O . ALA A 1 73 ? 8.409 4.211 -14.652 1.00 94.69 73 ALA A O 1
ATOM 588 N N . LEU A 1 74 ? 9.520 2.295 -14.269 1.00 95.25 74 LEU A N 1
ATOM 589 C CA . LEU A 1 74 ? 10.371 2.373 -15.454 1.00 95.25 74 LEU A CA 1
ATOM 590 C C . LEU A 1 74 ? 9.549 2.249 -16.733 1.00 95.25 74 LEU A C 1
ATOM 592 O O . LEU A 1 74 ? 9.723 3.055 -17.641 1.00 95.25 74 LEU A O 1
ATOM 596 N N . ALA A 1 75 ? 8.619 1.294 -16.783 1.00 92.56 75 ALA A N 1
ATOM 597 C CA . ALA A 1 75 ? 7.696 1.171 -17.905 1.00 92.56 75 ALA A CA 1
ATOM 598 C C . ALA A 1 75 ? 6.833 2.435 -18.052 1.00 92.56 75 ALA A C 1
ATOM 600 O O . ALA A 1 75 ? 6.680 2.941 -19.155 1.00 92.56 75 ALA A O 1
ATOM 601 N N . TYR A 1 76 ? 6.327 2.989 -16.946 1.00 89.75 76 TYR A N 1
ATOM 602 C CA . TYR A 1 76 ? 5.557 4.235 -16.958 1.00 89.75 76 TYR A CA 1
ATOM 603 C C . TYR A 1 76 ? 6.364 5.413 -17.525 1.00 89.75 76 TYR A C 1
ATOM 605 O O . TYR A 1 76 ? 5.897 6.092 -18.433 1.00 89.75 76 TYR A O 1
ATOM 613 N N . HIS A 1 77 ? 7.596 5.618 -17.052 1.00 89.44 77 HIS A N 1
ATOM 614 C CA . HIS A 1 77 ? 8.464 6.702 -17.523 1.00 89.44 77 HIS A CA 1
ATOM 615 C C . HIS A 1 77 ? 8.896 6.528 -18.988 1.00 89.44 77 HIS A C 1
ATOM 617 O O . HIS A 1 77 ? 9.230 7.499 -19.660 1.00 89.44 77 HIS A O 1
ATOM 623 N N . ARG A 1 78 ? 8.915 5.295 -19.500 1.00 88.56 78 ARG A N 1
ATOM 624 C CA . ARG A 1 78 ? 9.233 4.993 -20.905 1.00 88.56 78 ARG A CA 1
ATOM 625 C C . ARG A 1 78 ? 8.000 4.984 -21.814 1.00 88.56 78 ARG A C 1
ATOM 627 O O . ARG A 1 78 ? 8.107 4.549 -22.955 1.00 88.56 78 ARG A O 1
ATOM 634 N N . MET A 1 79 ? 6.851 5.452 -21.314 1.00 86.06 79 MET A N 1
ATOM 635 C CA . MET A 1 79 ? 5.563 5.436 -22.021 1.00 86.06 79 MET A CA 1
ATOM 636 C C . MET A 1 79 ? 5.128 4.028 -22.461 1.00 86.06 79 MET A C 1
ATOM 638 O O . MET A 1 79 ? 4.435 3.852 -23.458 1.00 86.06 79 MET A O 1
ATOM 642 N N . GLY A 1 80 ? 5.515 3.009 -21.693 1.00 85.62 80 GLY A N 1
ATOM 643 C CA . GLY A 1 80 ? 5.177 1.611 -21.930 1.00 85.62 80 GLY A CA 1
ATOM 644 C C . GLY A 1 80 ? 6.394 0.707 -22.117 1.00 85.62 80 GLY A C 1
ATOM 645 O O . GLY A 1 80 ? 7.547 1.099 -21.936 1.00 85.62 80 GLY A O 1
ATOM 646 N N . ARG A 1 81 ? 6.105 -0.554 -22.448 1.00 91.00 81 ARG A N 1
ATOM 647 C CA . ARG A 1 81 ? 7.102 -1.562 -22.822 1.00 91.00 81 ARG A CA 1
ATOM 648 C C . ARG A 1 81 ? 7.086 -1.688 -24.339 1.00 91.00 81 ARG A C 1
ATOM 650 O O . ARG A 1 81 ? 6.055 -2.058 -24.896 1.00 91.00 81 ARG A O 1
ATOM 657 N N . LYS A 1 82 ? 8.197 -1.356 -24.992 1.00 89.19 82 LYS A N 1
ATOM 658 C CA . LYS A 1 82 ? 8.310 -1.434 -26.449 1.00 89.19 82 LYS A CA 1
ATOM 659 C C . LYS A 1 82 ? 8.553 -2.879 -26.888 1.00 89.19 82 LYS A C 1
ATOM 661 O O . LYS A 1 82 ? 9.228 -3.628 -26.181 1.00 89.19 82 LYS A O 1
ATOM 666 N N . SER A 1 83 ? 7.999 -3.272 -28.032 1.00 85.31 83 SER A N 1
ATOM 667 C CA . SER A 1 83 ? 8.063 -4.652 -28.539 1.00 85.31 83 SER A CA 1
ATOM 668 C C . SER A 1 83 ? 9.490 -5.136 -28.788 1.00 85.31 83 SER A C 1
ATOM 670 O O . SER A 1 83 ? 9.819 -6.283 -28.503 1.00 85.31 83 SER A O 1
ATOM 672 N N . GLU A 1 84 ? 10.355 -4.247 -29.265 1.00 92.00 84 GLU A N 1
ATOM 673 C CA . GLU A 1 84 ? 11.764 -4.506 -29.556 1.00 92.00 84 GLU A CA 1
ATOM 674 C C . GLU A 1 84 ? 12.612 -4.753 -28.294 1.00 92.00 84 GLU A C 1
ATOM 676 O O . GLU A 1 84 ? 13.736 -5.241 -28.385 1.00 92.00 84 GLU A O 1
ATOM 681 N N . GLU A 1 85 ? 12.065 -4.468 -27.109 1.00 92.50 85 GLU A N 1
ATOM 682 C CA . GLU A 1 85 ? 12.722 -4.618 -25.805 1.00 92.50 85 GLU A CA 1
ATOM 683 C C . GLU A 1 85 ? 12.141 -5.777 -24.970 1.00 92.50 85 GLU A C 1
ATOM 685 O O . GLU A 1 85 ? 12.431 -5.896 -23.776 1.00 92.50 85 GLU A O 1
ATOM 690 N N . ASP A 1 86 ? 11.277 -6.619 -25.550 1.00 92.12 86 ASP A N 1
ATOM 691 C CA . ASP A 1 86 ? 10.510 -7.632 -24.808 1.00 92.12 86 ASP A CA 1
ATOM 692 C C . ASP A 1 86 ? 11.410 -8.601 -24.019 1.00 92.12 86 ASP A C 1
ATOM 694 O O . ASP A 1 86 ? 11.130 -8.932 -22.863 1.00 92.12 86 ASP A O 1
ATOM 698 N N . THR A 1 87 ? 12.549 -8.992 -24.594 1.00 93.94 87 THR A N 1
ATOM 699 C CA . THR A 1 87 ? 13.542 -9.844 -23.923 1.00 93.94 87 THR A CA 1
ATOM 700 C C . THR A 1 87 ? 14.104 -9.177 -22.666 1.00 93.94 87 THR A C 1
ATOM 702 O O . THR A 1 87 ? 14.167 -9.800 -21.605 1.00 93.94 87 THR A O 1
ATOM 705 N N . GLN A 1 88 ? 14.473 -7.900 -22.743 1.00 94.56 88 GLN A N 1
ATOM 706 C CA . GLN A 1 88 ? 15.016 -7.138 -21.621 1.00 94.56 88 GLN A CA 1
ATOM 707 C C . GLN A 1 88 ? 13.964 -6.959 -20.521 1.00 94.56 88 GLN A C 1
ATOM 709 O O . GLN A 1 88 ? 14.257 -7.148 -19.339 1.00 94.56 88 GLN A O 1
ATOM 714 N N . TRP A 1 89 ? 12.714 -6.670 -20.891 1.00 96.12 89 TRP A N 1
ATOM 715 C CA . TRP A 1 89 ? 11.610 -6.583 -19.933 1.00 96.12 89 TRP A CA 1
ATOM 716 C C . TRP A 1 89 ? 11.339 -7.916 -19.230 1.00 96.12 89 TRP A C 1
ATOM 718 O O . TRP A 1 89 ? 11.166 -7.936 -18.008 1.00 96.12 89 TRP A O 1
ATOM 728 N N . LYS A 1 90 ? 11.372 -9.033 -19.967 1.00 95.56 90 LYS A N 1
ATOM 729 C CA . LYS A 1 90 ? 11.250 -10.384 -19.400 1.00 95.56 90 LYS A CA 1
ATOM 730 C C . LYS A 1 90 ? 12.351 -10.682 -18.387 1.00 95.56 90 LYS A C 1
ATOM 732 O O . LYS A 1 90 ? 12.057 -11.241 -17.333 1.00 95.56 90 LYS A O 1
ATOM 737 N N . ILE A 1 91 ? 13.591 -10.272 -18.660 1.00 95.94 91 ILE A N 1
ATOM 738 C CA . ILE A 1 91 ? 14.706 -10.428 -17.714 1.00 95.94 91 ILE A CA 1
ATOM 739 C C . ILE A 1 91 ? 14.403 -9.694 -16.401 1.00 95.94 91 ILE A C 1
ATOM 741 O O . ILE A 1 91 ? 14.514 -10.292 -15.330 1.00 95.94 91 ILE A O 1
ATOM 745 N N . LEU A 1 92 ? 13.956 -8.434 -16.462 1.00 96.50 92 LEU A N 1
ATOM 746 C CA . LEU A 1 92 ? 13.590 -7.673 -15.260 1.00 96.50 92 LEU A CA 1
ATOM 747 C C . LEU A 1 92 ? 12.467 -8.360 -14.465 1.00 96.50 92 LEU A C 1
ATOM 749 O O . LEU A 1 92 ? 12.547 -8.460 -13.237 1.00 96.50 92 LEU A O 1
ATOM 753 N N . ASP A 1 93 ? 11.446 -8.880 -15.150 1.00 96.00 93 ASP A N 1
ATOM 754 C CA . ASP A 1 93 ? 10.343 -9.599 -14.509 1.00 96.00 93 ASP A CA 1
ATOM 755 C C . ASP A 1 93 ? 10.813 -10.910 -13.848 1.00 96.00 93 ASP A C 1
ATOM 757 O O . ASP A 1 93 ? 10.401 -11.219 -12.724 1.00 96.00 93 ASP A O 1
ATOM 761 N N . GLU A 1 94 ? 11.704 -11.674 -14.487 1.00 96.19 94 GLU A N 1
ATOM 762 C CA . GLU A 1 94 ? 12.277 -12.893 -13.901 1.00 96.19 94 GLU A CA 1
ATOM 763 C C . GLU A 1 94 ? 13.141 -12.599 -12.672 1.00 96.19 94 GLU A C 1
ATOM 765 O O . GLU A 1 94 ? 13.082 -13.332 -11.680 1.00 96.19 94 GLU A O 1
ATOM 770 N N . MET A 1 95 ? 13.873 -11.485 -12.660 1.00 95.38 95 MET A N 1
ATOM 771 C CA . MET A 1 95 ? 14.615 -11.059 -11.473 1.00 95.38 95 MET A CA 1
ATOM 772 C C . MET A 1 95 ? 13.681 -10.732 -10.297 1.00 95.38 95 MET A C 1
ATOM 774 O O . MET A 1 95 ? 13.939 -11.156 -9.165 1.00 95.38 95 MET A O 1
ATOM 778 N N . VAL A 1 96 ? 12.559 -10.046 -10.552 1.00 95.19 96 VAL A N 1
ATOM 779 C CA . VAL A 1 96 ? 11.518 -9.799 -9.536 1.00 95.19 96 VAL A CA 1
ATOM 780 C C . VAL A 1 96 ? 10.939 -11.120 -9.020 1.00 95.19 96 VAL A C 1
ATOM 782 O O . VAL A 1 96 ? 10.800 -11.309 -7.807 1.00 95.19 96 VAL A O 1
ATOM 785 N N . LYS A 1 97 ? 10.624 -12.064 -9.918 1.00 93.25 97 LYS A N 1
ATOM 786 C CA . LYS A 1 97 ? 10.110 -13.393 -9.546 1.00 93.25 97 LYS A CA 1
ATOM 787 C C . LYS A 1 97 ? 11.124 -14.184 -8.721 1.00 93.25 97 LYS A C 1
ATOM 789 O O . LYS A 1 97 ? 10.733 -14.822 -7.746 1.00 93.25 97 LYS A O 1
ATOM 794 N N . SER A 1 98 ? 12.404 -14.135 -9.076 1.00 91.75 98 SER A N 1
ATOM 795 C CA . SER A 1 98 ? 13.486 -14.797 -8.342 1.00 91.75 98 SER A CA 1
ATOM 796 C C . SER A 1 98 ? 13.630 -14.230 -6.927 1.00 91.75 98 SER A C 1
ATOM 798 O O . SER A 1 98 ? 13.631 -14.988 -5.956 1.00 91.75 98 SER A O 1
ATOM 800 N N . SER A 1 99 ? 13.623 -12.899 -6.783 1.00 90.69 99 SER A N 1
ATOM 801 C CA . SER A 1 99 ? 13.624 -12.229 -5.474 1.00 90.69 99 SER A CA 1
ATOM 802 C C . SER A 1 99 ? 12.430 -12.659 -4.615 1.00 90.69 99 SER A C 1
ATOM 804 O O . SER A 1 99 ? 12.603 -13.021 -3.452 1.00 90.69 99 SER A O 1
ATOM 806 N N . LYS A 1 100 ? 11.229 -12.742 -5.204 1.00 88.44 100 LYS A N 1
ATOM 807 C CA . LYS A 1 100 ? 10.024 -13.209 -4.504 1.00 88.44 100 LYS A CA 1
ATOM 808 C C . LYS A 1 100 ? 10.167 -14.629 -3.945 1.00 88.44 100 LYS A C 1
ATOM 810 O O . LYS A 1 100 ? 9.661 -14.886 -2.860 1.00 88.44 100 LYS A O 1
ATOM 815 N N . ARG A 1 101 ? 10.829 -15.545 -4.664 1.00 86.50 101 ARG A N 1
ATOM 816 C CA . ARG A 1 101 ? 11.041 -16.934 -4.204 1.00 86.50 101 ARG A CA 1
ATOM 817 C C . ARG A 1 101 ? 12.003 -17.021 -3.017 1.00 86.50 101 ARG A C 1
ATOM 819 O O . ARG A 1 101 ? 11.898 -17.956 -2.235 1.00 86.50 101 ARG A O 1
ATOM 826 N N . ARG A 1 102 ? 12.932 -16.068 -2.895 1.00 82.69 102 ARG A N 1
ATOM 827 C CA . ARG A 1 102 ? 13.927 -16.013 -1.810 1.00 82.69 102 ARG A CA 1
ATOM 828 C C . ARG A 1 102 ? 13.419 -15.296 -0.560 1.00 82.69 102 ARG A C 1
ATOM 830 O O . ARG A 1 102 ? 14.016 -15.427 0.503 1.00 82.69 102 ARG A O 1
ATOM 837 N N . GLU A 1 103 ? 12.359 -14.500 -0.679 1.00 79.62 103 GLU A N 1
ATOM 838 C CA . GLU A 1 103 ? 11.869 -13.690 0.430 1.00 79.62 103 GLU A CA 1
ATOM 839 C C . GLU A 1 103 ? 11.164 -14.562 1.478 1.00 79.62 103 GLU A C 1
ATOM 841 O O . GLU A 1 103 ? 10.122 -15.165 1.218 1.00 79.62 103 GLU A O 1
ATOM 846 N N . ILE A 1 104 ? 11.723 -14.600 2.690 1.00 71.88 104 ILE A N 1
ATOM 847 C CA . ILE A 1 104 ? 11.092 -15.257 3.837 1.00 71.88 104 ILE A CA 1
ATOM 848 C C . ILE A 1 104 ? 9.807 -14.499 4.176 1.00 71.88 104 ILE A C 1
ATOM 850 O O . ILE A 1 104 ? 9.825 -13.290 4.437 1.00 71.88 104 ILE A O 1
ATOM 854 N N . VAL A 1 105 ? 8.680 -15.212 4.198 1.00 67.75 105 VAL A N 1
ATOM 855 C CA . VAL A 1 105 ? 7.384 -14.643 4.577 1.00 67.75 105 VAL A CA 1
ATOM 856 C C . VAL A 1 105 ? 7.446 -14.218 6.044 1.00 67.75 105 VAL A C 1
ATOM 858 O O . VAL A 1 105 ? 7.385 -15.043 6.950 1.00 67.75 105 VAL A O 1
ATOM 861 N N . ARG A 1 106 ? 7.571 -12.910 6.293 1.00 64.75 106 ARG A N 1
ATOM 862 C CA . ARG A 1 106 ? 7.528 -12.365 7.655 1.00 64.75 106 ARG A CA 1
ATOM 863 C C . ARG A 1 106 ? 6.129 -12.552 8.241 1.00 64.75 106 ARG A C 1
ATOM 865 O O . ARG A 1 106 ? 5.142 -12.157 7.613 1.00 64.75 106 ARG A O 1
ATOM 872 N N . ALA A 1 107 ? 6.064 -13.089 9.459 1.00 65.31 107 ALA A N 1
ATOM 873 C CA . ALA A 1 107 ? 4.823 -13.199 10.217 1.00 65.31 107 ALA A CA 1
ATOM 874 C C . ALA A 1 107 ? 4.147 -11.825 10.332 1.00 65.31 107 ALA A C 1
ATOM 876 O O . ALA A 1 107 ? 4.786 -10.802 10.617 1.00 65.31 107 ALA A O 1
ATOM 877 N N . GLN A 1 108 ? 2.844 -11.782 10.064 1.00 69.44 108 GLN A N 1
ATOM 878 C CA . GLN A 1 108 ? 2.107 -10.530 10.120 1.00 69.44 108 GLN A CA 1
ATOM 879 C C . GLN A 1 108 ? 1.797 -10.146 11.564 1.00 69.44 108 GLN A C 1
ATOM 881 O O . GLN A 1 108 ? 1.306 -10.946 12.349 1.00 69.44 108 GLN A O 1
ATOM 886 N N . LYS A 1 109 ? 2.023 -8.873 11.893 1.00 77.06 109 LYS A N 1
ATOM 887 C CA . LYS A 1 109 ? 1.671 -8.312 13.199 1.00 77.06 109 LYS A CA 1
ATOM 888 C C . LYS A 1 109 ? 0.167 -8.028 13.268 1.00 77.06 109 LYS A C 1
ATOM 890 O O . LYS A 1 109 ? -0.335 -7.253 12.443 1.00 77.06 109 LYS A O 1
ATOM 895 N N . PHE A 1 110 ? -0.507 -8.599 14.260 1.00 81.06 110 PHE A N 1
ATOM 896 C CA . PHE A 1 110 ? -1.886 -8.301 14.670 1.00 81.06 110 PHE A CA 1
ATOM 897 C C . PHE A 1 110 ? -1.870 -7.516 15.985 1.00 81.06 110 PHE A C 1
ATOM 899 O O . PHE A 1 110 ? -0.866 -7.572 16.678 1.00 81.06 110 PHE A O 1
ATOM 906 N N . ALA A 1 111 ? -2.899 -6.730 16.291 1.00 80.25 111 ALA A N 1
ATOM 907 C CA . ALA A 1 111 ? -3.090 -6.182 17.636 1.00 80.25 111 ALA A CA 1
ATOM 908 C C . ALA A 1 111 ? -3.858 -7.217 18.472 1.00 80.25 111 ALA A C 1
ATOM 910 O O . ALA A 1 111 ? -4.885 -7.706 17.994 1.00 80.25 111 ALA A O 1
ATOM 911 N N . THR A 1 112 ? -3.369 -7.580 19.657 1.00 80.88 112 THR A N 1
ATOM 912 C CA . THR A 1 112 ? -4.100 -8.477 20.571 1.00 80.88 112 THR A CA 1
ATOM 913 C C . THR A 1 112 ? -5.207 -7.725 21.313 1.00 80.88 112 THR A C 1
ATOM 915 O O . THR A 1 112 ? -5.221 -6.492 21.341 1.00 80.88 112 THR A O 1
ATOM 918 N N . THR A 1 113 ? -6.135 -8.455 21.940 1.00 76.44 113 THR A N 1
ATOM 919 C CA . THR A 1 113 ? -7.153 -7.851 22.815 1.00 76.44 113 THR A CA 1
ATOM 920 C C . THR A 1 113 ? -6.511 -7.070 23.965 1.00 76.44 113 THR A C 1
ATOM 922 O O . THR A 1 113 ? -6.931 -5.950 24.238 1.00 76.44 113 THR A O 1
ATOM 925 N N . ASP A 1 114 ? -5.455 -7.600 24.584 1.00 76.94 114 ASP A N 1
ATOM 926 C CA . ASP A 1 114 ? -4.769 -6.920 25.689 1.00 76.94 114 ASP A CA 1
ATOM 927 C C . ASP A 1 114 ? -4.072 -5.636 25.236 1.00 76.94 114 ASP A C 1
ATOM 929 O O . ASP A 1 114 ? -4.216 -4.597 25.879 1.00 76.94 114 ASP A O 1
ATOM 933 N N . GLU A 1 115 ? -3.377 -5.670 24.092 1.00 80.25 115 GLU A N 1
ATOM 934 C CA . GLU A 1 115 ? -2.777 -4.474 23.486 1.00 80.25 115 GLU A CA 1
ATOM 935 C C . GLU A 1 115 ? -3.854 -3.420 23.177 1.00 80.25 115 GLU A C 1
ATOM 937 O O . GLU A 1 115 ? -3.635 -2.225 23.375 1.00 80.25 115 GLU A O 1
ATOM 942 N N . TRP A 1 116 ? -5.042 -3.853 22.740 1.00 78.94 116 TRP A N 1
ATOM 943 C CA . TRP A 1 116 ? -6.178 -2.967 22.489 1.00 78.94 116 TRP A CA 1
ATOM 944 C C . TRP A 1 116 ? -6.686 -2.301 23.771 1.00 78.94 116 TRP A C 1
ATOM 946 O O . TRP A 1 116 ? -6.872 -1.084 23.807 1.00 78.94 116 TRP A O 1
ATOM 956 N N . LEU A 1 117 ? -6.888 -3.078 24.835 1.00 79.25 117 LEU A N 1
ATOM 957 C CA . LEU A 1 117 ? -7.367 -2.567 26.121 1.00 79.25 117 LEU A CA 1
ATOM 958 C C . LEU A 1 117 ? -6.348 -1.625 26.771 1.00 79.25 117 LEU A C 1
ATOM 960 O O . LEU A 1 117 ? -6.733 -0.602 27.337 1.00 79.25 117 LEU A O 1
ATOM 964 N N . GLN A 1 118 ? -5.052 -1.921 26.655 1.00 77.19 118 GLN A N 1
ATOM 965 C CA . GLN A 1 118 ? -3.988 -1.036 27.135 1.00 77.19 118 GLN A CA 1
ATOM 966 C C . GLN A 1 118 ? -3.959 0.290 26.368 1.00 77.19 118 GLN A C 1
ATOM 968 O O . GLN A 1 118 ? -3.851 1.350 26.984 1.00 77.19 118 GLN A O 1
ATOM 973 N N . LEU A 1 119 ? -4.146 0.263 25.045 1.00 77.69 119 LEU A N 1
ATOM 974 C CA . LEU A 1 119 ? -4.238 1.488 24.248 1.00 77.69 119 LEU A CA 1
ATOM 975 C C . LEU A 1 119 ? -5.439 2.352 24.625 1.00 77.69 119 LEU A C 1
ATOM 977 O O . LEU A 1 119 ? -5.296 3.571 24.681 1.00 77.69 119 LEU A O 1
ATOM 981 N N . LEU A 1 120 ? -6.598 1.754 24.915 1.00 77.69 120 LEU A N 1
ATOM 982 C CA . LEU A 1 120 ? -7.780 2.504 25.356 1.00 77.69 120 LEU A CA 1
ATOM 983 C C . LEU A 1 120 ? -7.543 3.232 26.688 1.00 77.69 120 LEU A C 1
ATOM 985 O O . LEU A 1 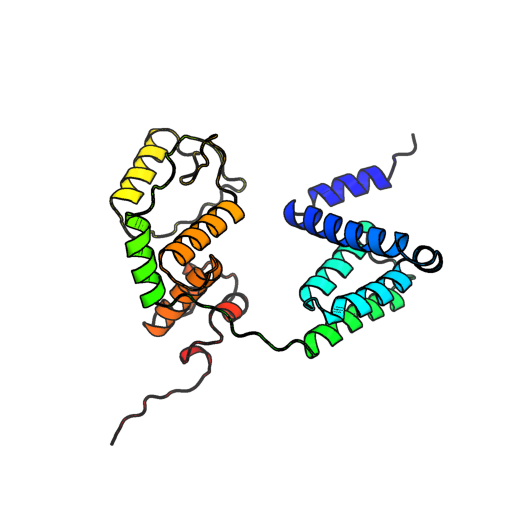120 ? -8.007 4.357 26.854 1.00 77.69 120 LEU A O 1
ATOM 989 N N . ARG A 1 121 ? -6.769 2.640 27.607 1.00 75.06 121 ARG A N 1
ATOM 990 C CA . ARG A 1 121 ? -6.410 3.277 28.888 1.00 75.06 121 ARG A CA 1
ATOM 991 C C . ARG A 1 121 ? -5.526 4.510 28.712 1.00 75.06 121 ARG A C 1
ATOM 993 O O . ARG A 1 121 ? -5.640 5.450 29.486 1.00 75.06 121 ARG A O 1
ATOM 1000 N N . VAL A 1 122 ? -4.654 4.507 27.706 1.00 74.50 122 VAL A N 1
ATOM 1001 C CA . VAL A 1 122 ? -3.778 5.650 27.403 1.00 74.50 122 VAL A CA 1
ATOM 1002 C C . VAL A 1 122 ? -4.489 6.681 26.533 1.00 74.50 122 VAL A C 1
ATOM 1004 O O . VAL A 1 122 ? -4.264 7.879 26.687 1.00 74.50 122 VAL A O 1
ATOM 1007 N N . ALA A 1 123 ? -5.404 6.244 25.664 1.00 67.69 123 ALA A N 1
ATOM 1008 C CA . ALA A 1 123 ? -6.216 7.124 24.829 1.00 67.69 123 ALA A CA 1
ATOM 1009 C C . ALA A 1 123 ? -6.950 8.189 25.655 1.00 67.69 123 ALA A C 1
ATOM 1011 O O . ALA A 1 123 ? -6.985 9.350 25.260 1.00 67.69 123 ALA A O 1
ATOM 1012 N N . THR A 1 124 ? -7.496 7.819 26.814 1.00 63.44 124 THR A N 1
ATOM 1013 C CA . THR A 1 124 ? -8.215 8.742 27.708 1.00 63.44 124 THR A CA 1
ATOM 1014 C C . THR A 1 124 ? -7.302 9.760 28.395 1.00 63.44 124 THR A C 1
ATOM 1016 O O . THR A 1 124 ? -7.774 10.800 28.845 1.00 63.44 124 THR A O 1
ATOM 1019 N N . GLN A 1 125 ? -5.997 9.491 28.453 1.00 62.81 125 GLN A N 1
ATOM 1020 C CA . GLN A 1 125 ? -4.985 10.347 29.078 1.00 62.81 125 GLN A CA 1
ATOM 1021 C C . GLN A 1 125 ? -4.285 11.265 28.066 1.00 62.81 125 GLN A C 1
ATOM 1023 O O . GLN A 1 125 ? -3.585 12.206 28.446 1.00 62.81 125 GLN A O 1
ATOM 1028 N N . MET A 1 126 ? -4.461 11.013 26.767 1.00 58.12 126 MET A N 1
ATOM 1029 C CA . MET A 1 126 ? -3.860 11.827 25.720 1.00 58.12 126 MET A CA 1
ATOM 1030 C C . MET A 1 126 ? -4.668 13.099 25.474 1.00 58.12 126 MET A C 1
ATOM 1032 O O . MET A 1 126 ? -5.886 13.085 25.313 1.00 58.12 126 MET A O 1
ATOM 1036 N N . ARG A 1 127 ? -3.959 14.229 25.383 1.00 51.62 127 ARG A N 1
ATOM 1037 C CA . ARG A 1 127 ? -4.527 15.492 24.904 1.00 51.62 127 ARG A CA 1
ATOM 1038 C C . ARG A 1 127 ? -4.731 15.414 23.394 1.00 51.62 127 ARG A C 1
ATOM 1040 O O . ARG A 1 127 ? -3.854 15.793 22.618 1.00 51.62 127 ARG A O 1
ATOM 1047 N N . TRP A 1 128 ? -5.887 14.903 22.990 1.00 52.28 128 TRP A N 1
ATOM 1048 C CA . TRP A 1 128 ? -6.346 14.956 21.606 1.00 52.28 128 TRP A CA 1
ATOM 1049 C C . TRP A 1 128 ? -6.430 16.418 21.157 1.00 52.28 128 TRP A C 1
ATOM 1051 O O . TRP A 1 128 ? -6.936 17.270 21.887 1.00 52.28 128 TRP A O 1
ATOM 1061 N N . GLN A 1 129 ? -5.884 16.732 19.981 1.00 43.69 129 GLN A N 1
ATOM 1062 C CA . GLN A 1 129 ? -5.910 18.105 19.473 1.00 43.69 129 GLN A CA 1
ATOM 1063 C C . GLN A 1 129 ? -7.349 18.579 19.217 1.00 43.69 129 GLN A C 1
ATOM 1065 O O . GLN A 1 129 ? -8.192 17.806 18.762 1.00 43.69 129 GLN A O 1
ATOM 1070 N N . GLU A 1 130 ? -7.606 19.859 19.506 1.00 36.94 130 GLU A N 1
ATOM 1071 C CA . GLU A 1 130 ? -8.907 20.516 19.343 1.00 36.94 130 GLU A CA 1
ATOM 1072 C C . GLU A 1 130 ? -9.421 20.512 17.897 1.00 36.94 130 GLU A C 1
ATOM 1074 O O . GLU A 1 130 ? -8.668 20.664 16.932 1.00 36.94 130 GLU A O 1
ATOM 1079 N N . TRP A 1 131 ? -10.745 20.394 17.766 1.00 43.50 131 TRP A N 1
ATOM 1080 C CA . TRP A 1 131 ? -11.443 20.199 16.499 1.00 43.50 131 TRP A CA 1
ATOM 1081 C C . TRP A 1 131 ? -11.879 21.525 15.869 1.00 43.50 131 TRP A C 1
ATOM 1083 O O . TRP A 1 131 ? -12.688 22.267 16.434 1.00 43.50 131 TRP A O 1
ATOM 1093 N N . ARG A 1 132 ? -11.412 21.803 14.645 1.00 33.09 132 ARG A N 1
ATOM 1094 C CA . ARG A 1 132 ? -11.952 22.870 13.784 1.00 33.09 132 ARG A CA 1
ATOM 1095 C C . ARG A 1 132 ? -12.001 22.438 12.302 1.00 33.09 132 ARG A C 1
ATOM 1097 O O . ARG A 1 132 ? -10.944 22.307 11.713 1.00 33.09 132 ARG A O 1
ATOM 1104 N N . LYS A 1 133 ? -13.235 22.313 11.764 1.00 39.72 133 LYS A N 1
ATOM 1105 C CA . LYS A 1 133 ? -13.782 22.404 10.365 1.00 39.72 133 LYS A CA 1
ATOM 1106 C C . LYS A 1 133 ? -13.086 21.712 9.152 1.00 39.72 133 LYS A C 1
ATOM 1108 O O . LYS A 1 133 ? -11.870 21.725 9.071 1.00 39.72 133 LYS A O 1
ATOM 1113 N N . SER A 1 134 ? -13.913 21.373 8.127 1.00 51.12 134 SER A N 1
ATOM 1114 C CA . SER A 1 134 ? -13.660 21.241 6.644 1.00 51.12 134 SER A CA 1
ATOM 1115 C C . SER A 1 134 ? -12.938 19.990 6.073 1.00 51.12 134 SER A C 1
ATOM 1117 O O . SER A 1 134 ? -12.011 19.535 6.729 1.00 51.12 134 SER A O 1
ATOM 1119 N N . LYS A 1 135 ? -13.159 19.391 4.863 1.00 41.53 135 LYS A N 1
ATOM 1120 C CA . LYS A 1 135 ? -14.145 19.437 3.733 1.00 41.53 135 LYS A CA 1
ATOM 1121 C C . LYS A 1 135 ? -14.000 18.169 2.800 1.00 41.53 135 LYS A C 1
ATOM 1123 O O . LYS A 1 135 ? -12.868 17.829 2.476 1.00 41.53 135 LYS A O 1
ATOM 1128 N N . LYS A 1 136 ? -15.125 17.573 2.333 1.00 48.75 136 LYS A N 1
ATOM 1129 C CA . LYS A 1 136 ? -15.492 16.651 1.186 1.00 48.75 136 LYS A CA 1
ATOM 1130 C C . LYS A 1 136 ? -14.808 15.299 0.813 1.00 48.75 136 LYS A C 1
ATOM 1132 O O . LYS A 1 136 ? -13.601 15.181 0.643 1.00 48.75 136 LYS A O 1
ATOM 1137 N N . ASP A 1 137 ? -15.713 14.350 0.496 1.00 46.31 137 ASP A N 1
ATOM 1138 C CA . ASP A 1 137 ? -15.630 13.005 -0.126 1.00 46.31 137 ASP A CA 1
ATOM 1139 C C . ASP A 1 137 ? -15.722 13.070 -1.674 1.00 46.31 137 ASP A C 1
ATOM 1141 O O . ASP A 1 137 ? -16.575 13.777 -2.215 1.00 46.31 137 ASP A O 1
ATOM 1145 N N . GLN A 1 138 ? -14.843 12.353 -2.388 1.00 40.28 138 GLN A N 1
ATOM 1146 C CA . GLN A 1 138 ? -14.650 12.448 -3.846 1.00 40.28 138 GLN A CA 1
ATOM 1147 C C . GLN A 1 138 ? -15.484 11.462 -4.692 1.00 40.28 138 GLN A C 1
ATOM 1149 O O . GLN A 1 138 ? -15.470 11.605 -5.911 1.00 40.28 138 GLN A O 1
ATOM 1154 N N . GLU A 1 139 ? -16.232 10.509 -4.111 1.00 42.62 139 GLU A N 1
ATOM 1155 C CA . GLU A 1 139 ? -16.941 9.489 -4.923 1.00 42.62 139 GLU A CA 1
ATOM 1156 C C . GLU A 1 139 ? -18.434 9.255 -4.607 1.00 42.62 139 GLU A C 1
ATOM 1158 O O . GLU A 1 139 ? -19.071 8.472 -5.309 1.00 42.62 139 GLU A O 1
ATOM 1163 N N . GLN A 1 140 ? -19.028 9.909 -3.597 1.00 42.75 140 GLN A N 1
ATOM 1164 C CA . GLN A 1 140 ? -20.482 9.911 -3.300 1.00 42.75 140 GLN A CA 1
ATOM 1165 C C . GLN A 1 140 ? -21.212 8.546 -3.245 1.00 42.75 140 GLN A C 1
ATOM 1167 O O . GLN A 1 140 ? -22.439 8.496 -3.284 1.00 42.75 140 GLN A O 1
ATOM 1172 N N . ARG A 1 141 ? -20.514 7.413 -3.111 1.00 40.72 141 ARG A N 1
ATOM 1173 C CA . ARG A 1 141 ? -21.182 6.102 -2.970 1.00 40.72 141 ARG A CA 1
ATOM 1174 C C . ARG A 1 141 ? -21.566 5.770 -1.532 1.00 40.72 141 ARG A C 1
ATOM 1176 O O . ARG A 1 141 ? -22.462 4.958 -1.326 1.00 40.72 141 ARG A O 1
ATOM 1183 N N . GLY A 1 142 ? -20.904 6.397 -0.557 1.00 43.47 142 GLY A N 1
ATOM 1184 C CA . GLY A 1 142 ? -21.098 6.128 0.867 1.00 43.47 142 GLY A CA 1
ATOM 1185 C C . GLY A 1 142 ? -20.820 4.669 1.264 1.00 43.47 142 GLY A C 1
ATOM 1186 O O . GLY A 1 142 ? -20.652 3.767 0.444 1.00 43.47 142 GLY A O 1
ATOM 1187 N N . ALA A 1 143 ? -20.728 4.418 2.565 1.00 43.19 143 ALA A N 1
ATOM 1188 C CA . ALA A 1 143 ? -20.813 3.076 3.130 1.00 43.19 143 ALA A CA 1
ATOM 1189 C C . ALA A 1 143 ? -21.315 3.195 4.568 1.00 43.19 143 ALA A C 1
ATOM 1191 O O . ALA A 1 143 ? -20.769 3.979 5.343 1.00 43.19 143 ALA A O 1
ATOM 1192 N N . ALA A 1 144 ? -22.327 2.410 4.932 1.00 45.81 144 ALA A N 1
ATOM 1193 C CA . ALA A 1 144 ? -22.757 2.312 6.319 1.00 45.81 144 ALA A CA 1
ATOM 1194 C C . ALA A 1 144 ? -21.780 1.404 7.076 1.00 45.81 144 ALA A C 1
ATOM 1196 O O . ALA A 1 144 ? -21.638 0.222 6.758 1.00 45.81 144 ALA A O 1
ATOM 1197 N N . ILE A 1 145 ? -21.085 1.965 8.062 1.00 54.41 145 ILE A N 1
ATOM 1198 C CA . ILE A 1 145 ? -20.258 1.210 9.001 1.00 54.41 145 ILE A CA 1
ATOM 1199 C C . ILE A 1 145 ? -20.854 1.436 10.383 1.00 54.41 145 ILE A C 1
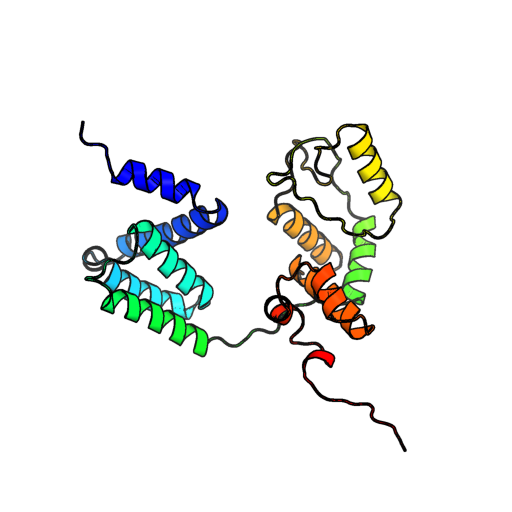ATOM 1201 O O . ILE A 1 145 ? -20.998 2.575 10.819 1.00 54.41 145 ILE A O 1
ATOM 1205 N N . PHE A 1 146 ? -21.190 0.347 11.069 1.00 53.78 146 PHE A N 1
ATOM 1206 C CA . PHE A 1 146 ? -21.618 0.410 12.459 1.00 53.78 146 PHE A CA 1
ATOM 1207 C C . PHE A 1 146 ? -20.398 0.667 13.341 1.00 53.78 146 PHE A C 1
ATOM 1209 O O . PHE A 1 146 ? -19.497 -0.174 13.445 1.00 53.78 146 PHE A O 1
ATOM 1216 N N . LEU A 1 147 ? -20.368 1.855 13.935 1.00 60.50 147 LEU A N 1
ATOM 1217 C CA . LEU A 1 147 ? -19.440 2.216 14.995 1.00 60.50 147 LEU A CA 1
ATOM 1218 C C . LEU A 1 147 ? -20.061 1.804 16.330 1.00 60.50 147 LEU A C 1
ATOM 1220 O O . LEU A 1 147 ? -21.280 1.861 16.491 1.00 60.50 147 LEU A O 1
ATOM 1224 N N . ALA A 1 148 ? -19.226 1.359 17.268 1.00 66.62 148 ALA A N 1
ATOM 1225 C CA . ALA A 1 148 ? -19.685 1.198 18.639 1.00 66.62 148 ALA A CA 1
ATOM 1226 C C . ALA A 1 148 ? -20.139 2.568 19.157 1.00 66.62 148 ALA A C 1
ATOM 1228 O O . ALA A 1 148 ? -19.488 3.578 18.877 1.00 66.62 148 ALA A O 1
ATOM 1229 N N . LYS A 1 149 ? -21.275 2.582 19.856 1.00 64.19 149 LYS A N 1
ATOM 1230 C CA . LYS A 1 149 ? -21.811 3.792 20.466 1.00 64.19 149 LYS A CA 1
ATOM 1231 C C . LYS A 1 149 ? -20.867 4.218 21.585 1.00 64.19 149 LYS A C 1
ATOM 1233 O O . LYS A 1 149 ? -20.582 3.425 22.475 1.00 64.19 149 LYS A O 1
ATOM 1238 N N . GLU A 1 150 ? -20.398 5.448 21.515 1.00 74.75 150 GLU A N 1
ATOM 1239 C CA . GLU A 1 150 ? -19.417 6.012 22.431 1.00 74.75 150 GLU A CA 1
ATOM 1240 C C . GLU A 1 150 ? -19.782 7.480 22.613 1.00 74.75 150 GLU A C 1
ATOM 1242 O O . GLU A 1 150 ? -19.674 8.258 21.665 1.00 74.75 150 GLU A O 1
ATOM 1247 N N . ASP A 1 151 ? -20.202 7.877 23.816 1.00 74.12 151 ASP A N 1
ATOM 1248 C CA . ASP A 1 151 ? -20.825 9.190 24.043 1.00 74.12 151 ASP A CA 1
ATOM 1249 C C . ASP A 1 151 ? -19.962 10.358 23.547 1.00 74.12 151 ASP A C 1
ATOM 1251 O O . ASP A 1 151 ? -20.473 11.345 23.009 1.00 74.12 151 ASP A O 1
ATOM 1255 N N . TRP A 1 152 ? -18.638 10.233 23.669 1.00 73.31 152 TRP A N 1
ATOM 1256 C CA . TRP A 1 152 ? -17.687 11.230 23.185 1.00 73.31 152 TRP A CA 1
ATOM 1257 C C . TRP A 1 152 ? -17.634 11.306 21.649 1.00 73.31 152 TRP A C 1
ATOM 1259 O O . TRP A 1 152 ? -17.583 12.407 21.097 1.00 73.31 152 TRP A O 1
ATOM 1269 N N . LEU A 1 153 ? -17.674 10.164 20.953 1.00 71.19 153 LEU A N 1
ATOM 1270 C CA . LEU A 1 153 ? -17.629 10.073 19.491 1.00 71.19 153 LEU A CA 1
ATOM 1271 C C . LEU A 1 153 ? -18.981 10.451 18.886 1.00 71.19 153 LEU A C 1
ATOM 1273 O O . LEU A 1 153 ? -19.035 11.186 17.904 1.00 71.19 153 LEU A O 1
ATOM 1277 N N . ASP A 1 154 ? -20.078 10.025 19.502 1.00 73.06 154 ASP A N 1
ATOM 1278 C CA . ASP A 1 154 ? -21.429 10.406 19.103 1.00 73.06 154 ASP A CA 1
ATOM 1279 C C . ASP A 1 154 ? -21.633 11.915 19.246 1.00 73.06 154 ASP A C 1
ATOM 1281 O O . ASP A 1 154 ? -22.140 12.568 18.331 1.00 73.06 154 ASP A O 1
ATOM 1285 N N . SER A 1 155 ? -21.168 12.500 20.354 1.00 73.19 155 SER A N 1
ATOM 1286 C CA . SER A 1 155 ? -21.167 13.953 20.546 1.00 73.19 155 SER A CA 1
ATOM 1287 C C . SER A 1 155 ? -20.306 14.669 19.501 1.00 73.19 155 SER A C 1
ATOM 1289 O O . SER A 1 155 ? -20.666 15.754 19.043 1.00 73.19 155 SER A O 1
ATOM 1291 N N . ALA A 1 156 ? -19.185 14.071 19.091 1.00 67.31 156 ALA A N 1
ATOM 1292 C CA . ALA A 1 156 ? -18.320 14.595 18.036 1.00 67.31 156 ALA A CA 1
ATOM 1293 C C . ALA A 1 156 ? -18.994 14.632 16.674 1.00 67.31 156 ALA A C 1
ATOM 1295 O O . ALA A 1 156 ? -18.982 15.655 15.984 1.00 67.31 156 ALA A O 1
ATOM 1296 N N . ILE A 1 157 ? -19.588 13.500 16.306 1.00 71.06 157 ILE A N 1
ATOM 1297 C CA . ILE A 1 157 ? -20.285 13.317 15.044 1.00 71.06 157 ILE A CA 1
ATOM 1298 C C . ILE A 1 157 ? -21.479 14.267 14.995 1.00 71.06 157 ILE A C 1
ATOM 1300 O O . ILE A 1 157 ? -21.628 14.977 14.006 1.00 71.06 157 ILE A O 1
ATOM 1304 N N . ARG A 1 158 ? -22.270 14.373 16.073 1.00 73.75 158 ARG A N 1
ATOM 1305 C CA . ARG A 1 158 ? -23.388 15.329 16.168 1.00 73.75 158 ARG A CA 1
ATOM 1306 C C . ARG A 1 158 ? -22.932 16.769 15.964 1.00 73.75 158 ARG A C 1
ATOM 1308 O O . ARG A 1 158 ? -23.461 17.439 15.086 1.00 73.75 158 ARG A O 1
ATOM 1315 N N . LYS A 1 159 ? -21.888 17.209 16.674 1.00 70.94 159 LYS A N 1
ATOM 1316 C CA . LYS A 1 159 ? -21.319 18.558 16.505 1.00 70.94 159 LYS A CA 1
ATOM 1317 C C . LYS A 1 159 ? -20.825 18.820 15.078 1.00 70.94 159 LYS A C 1
ATOM 1319 O O . LYS A 1 159 ? -20.940 19.946 14.600 1.00 70.94 159 LYS A O 1
ATOM 1324 N N . CYS A 1 160 ? -20.274 17.813 14.393 1.00 65.94 160 CYS A N 1
ATOM 1325 C CA . CYS A 1 160 ? -19.931 17.937 12.972 1.00 65.94 160 CYS A CA 1
ATOM 1326 C C . CYS A 1 160 ? -21.188 18.071 12.104 1.00 65.94 160 CYS A C 1
ATOM 1328 O O . CYS A 1 160 ? -21.286 19.016 11.326 1.00 65.94 160 CYS A O 1
ATOM 1330 N N . LEU A 1 161 ? -22.167 17.177 12.275 1.00 67.31 161 LEU A N 1
ATOM 1331 C CA . LEU A 1 161 ? -23.401 17.148 11.485 1.00 67.31 161 LEU A CA 1
ATOM 1332 C C . LEU A 1 161 ? -24.249 18.418 11.644 1.00 67.31 161 LEU A C 1
ATOM 1334 O O . LEU A 1 161 ? -24.822 18.881 10.661 1.00 67.31 161 LEU A O 1
ATOM 1338 N N . GLU A 1 162 ? -24.312 18.980 12.853 1.00 73.44 162 GLU A N 1
ATOM 1339 C CA . GLU A 1 162 ? -25.019 20.231 13.163 1.00 73.44 162 GLU A CA 1
ATOM 1340 C C . GLU A 1 162 ? -24.367 21.448 12.499 1.00 73.44 162 GLU A C 1
ATOM 1342 O O . GLU A 1 162 ? -25.042 22.421 12.172 1.00 73.44 162 GLU A O 1
ATOM 1347 N N . LYS A 1 163 ? -23.048 21.400 12.285 1.00 68.56 163 LYS A N 1
ATOM 1348 C CA . LYS A 1 163 ? -22.284 22.519 11.738 1.00 68.56 163 LYS A CA 1
ATOM 1349 C C . LYS A 1 163 ? -22.221 22.484 10.214 1.00 68.56 163 LYS A C 1
ATOM 1351 O O . LYS A 1 163 ? -22.472 23.506 9.580 1.00 68.56 163 LYS A O 1
ATOM 1356 N N . ASN A 1 164 ? -21.839 21.341 9.639 1.00 64.94 164 ASN A N 1
ATOM 1357 C CA . ASN A 1 164 ? -21.847 21.078 8.201 1.00 64.94 164 ASN A CA 1
ATOM 1358 C C . ASN A 1 164 ? -21.643 19.574 7.921 1.00 64.94 164 ASN A C 1
ATOM 1360 O O . ASN A 1 164 ? -20.659 18.991 8.373 1.00 64.94 164 ASN A O 1
ATOM 1364 N N . ARG A 1 165 ? -22.523 18.949 7.125 1.00 61.78 165 ARG A N 1
ATOM 1365 C CA . ARG A 1 165 ? -22.472 17.498 6.828 1.00 61.78 165 ARG A CA 1
ATOM 1366 C C . ARG A 1 165 ? -21.225 17.050 6.056 1.00 61.78 165 ARG A C 1
ATOM 1368 O O . ARG A 1 165 ? -20.891 15.873 6.105 1.00 61.78 165 ARG A O 1
ATOM 1375 N N . ASP A 1 166 ? -20.549 17.970 5.370 1.00 62.12 166 ASP A N 1
ATOM 1376 C CA . ASP A 1 166 ? -19.386 17.679 4.520 1.00 62.12 166 ASP A CA 1
ATOM 1377 C C . ASP A 1 166 ? -18.028 17.808 5.250 1.00 62.12 166 ASP A C 1
ATOM 1379 O O . ASP A 1 166 ? -16.971 17.705 4.612 1.00 62.12 166 ASP A O 1
ATOM 1383 N N . ASP A 1 167 ? -18.030 18.056 6.566 1.00 63.72 167 ASP A N 1
ATOM 1384 C CA . ASP A 1 167 ? -16.816 18.221 7.373 1.00 63.72 167 ASP A CA 1
ATOM 1385 C C . ASP A 1 167 ? -16.264 16.855 7.865 1.00 63.72 167 ASP A C 1
ATOM 1387 O O . ASP A 1 167 ? -17.016 16.017 8.367 1.00 63.72 167 ASP A O 1
ATOM 1391 N N . PRO A 1 168 ? -14.944 16.595 7.764 1.00 63.22 168 PRO A N 1
ATOM 1392 C CA . PRO A 1 168 ? -14.306 15.394 8.260 1.00 63.22 168 PRO A CA 1
ATOM 1393 C C . PRO A 1 168 ? -14.260 15.420 9.782 1.00 63.22 168 PRO A C 1
ATOM 1395 O O . PRO A 1 168 ? -13.902 16.414 10.411 1.00 63.22 168 PRO A O 1
ATOM 1398 N N . ILE A 1 169 ? -14.539 14.256 10.358 1.00 67.62 169 ILE A N 1
ATOM 1399 C CA . ILE A 1 169 ? -14.581 14.041 11.806 1.00 67.62 169 ILE A CA 1
ATOM 1400 C C . ILE A 1 169 ? -13.190 14.235 12.448 1.00 67.62 169 ILE A C 1
ATOM 1402 O O . ILE A 1 169 ? -13.099 14.676 13.589 1.00 67.62 169 ILE A O 1
ATOM 1406 N N . LEU A 1 170 ? -12.100 13.950 11.716 1.00 69.62 170 LEU A N 1
ATOM 1407 C CA . LEU A 1 170 ? -10.711 14.111 12.174 1.00 69.62 170 LEU A CA 1
ATOM 1408 C C . LEU A 1 170 ? -9.962 15.161 11.335 1.00 69.62 170 LEU A C 1
ATOM 1410 O O . LEU A 1 170 ? -9.566 14.897 10.193 1.00 69.62 170 LEU A O 1
ATOM 1414 N N . ALA A 1 171 ? -9.733 16.335 11.927 1.00 66.81 171 ALA A N 1
ATOM 1415 C CA . ALA A 1 171 ? -9.061 17.472 11.299 1.00 66.81 171 ALA A CA 1
ATOM 1416 C C . ALA A 1 171 ? -7.780 17.875 12.048 1.00 66.81 171 ALA A C 1
ATOM 1418 O O . ALA A 1 171 ? -7.611 17.641 13.245 1.00 66.81 171 ALA A O 1
ATOM 1419 N N . THR A 1 172 ? -6.839 18.471 11.325 1.00 66.50 172 THR A N 1
ATOM 1420 C CA . THR A 1 172 ? -5.640 19.098 11.892 1.00 66.50 172 THR A CA 1
ATOM 1421 C C . THR A 1 172 ? -5.974 20.494 12.435 1.00 66.50 172 THR A C 1
ATOM 1423 O O . THR A 1 172 ? -7.036 21.049 12.157 1.00 66.50 172 THR A O 1
ATOM 1426 N N . ARG A 1 173 ? -5.034 21.120 13.158 1.00 66.00 173 ARG A N 1
ATOM 1427 C CA . ARG A 1 173 ? -5.205 22.473 13.723 1.00 66.00 173 ARG A CA 1
ATOM 1428 C C . ARG A 1 173 ? -5.563 23.552 12.687 1.00 66.00 173 ARG A C 1
ATOM 1430 O O . ARG A 1 173 ? -6.184 24.547 13.048 1.00 66.00 173 ARG A O 1
ATOM 1437 N N . ASN A 1 174 ? -5.171 23.374 11.423 1.00 66.00 174 ASN A N 1
ATOM 1438 C CA . ASN A 1 174 ? -5.468 24.313 10.336 1.00 66.00 174 ASN A CA 1
ATOM 1439 C C . ASN A 1 174 ? -6.757 23.970 9.558 1.00 66.00 174 ASN A C 1
ATOM 1441 O O . ASN A 1 174 ? -7.049 24.627 8.564 1.00 66.00 174 ASN A O 1
ATOM 1445 N N . GLY A 1 175 ? -7.522 22.964 9.998 1.00 64.50 175 GLY A N 1
ATOM 1446 C CA . GLY A 1 175 ? -8.784 22.562 9.371 1.00 64.50 175 GLY A CA 1
ATOM 1447 C C . GLY A 1 175 ? -8.640 21.733 8.096 1.00 64.50 175 GLY A C 1
ATOM 1448 O O . GLY A 1 175 ? -9.576 21.626 7.305 1.00 64.50 175 GLY A O 1
ATOM 1449 N N . SER A 1 176 ? -7.463 21.146 7.870 1.00 67.44 176 SER A N 1
ATOM 1450 C CA . SER A 1 176 ? -7.277 20.128 6.833 1.00 67.44 176 SER A CA 1
ATOM 1451 C C . SER A 1 176 ? -7.506 18.726 7.397 1.00 67.44 176 SER A C 1
ATOM 1453 O O . SER A 1 176 ? -7.195 18.460 8.561 1.00 67.44 176 SER A O 1
ATOM 1455 N N . GLN A 1 177 ? -8.020 17.814 6.569 1.00 72.69 177 GLN A N 1
ATOM 1456 C CA . GLN A 1 177 ? -8.193 16.407 6.930 1.00 72.69 177 GLN A CA 1
ATOM 1457 C C . GLN A 1 177 ? -6.862 15.792 7.384 1.00 72.69 177 GLN A C 1
ATOM 1459 O O . GLN A 1 177 ? -5.805 16.045 6.798 1.00 72.69 177 GLN A O 1
ATOM 1464 N N . TRP A 1 178 ? -6.906 14.931 8.402 1.00 74.88 178 TRP A N 1
ATOM 1465 C CA . TRP A 1 178 ? -5.743 14.112 8.730 1.00 74.88 178 TRP A CA 1
ATOM 1466 C C . TRP A 1 178 ? -5.315 13.263 7.536 1.00 74.88 178 TRP A C 1
ATOM 1468 O O . TRP A 1 178 ? -6.085 12.470 6.994 1.00 74.88 178 TRP A O 1
ATOM 1478 N N . SER A 1 179 ? -4.037 13.368 7.173 1.00 77.94 179 SER A N 1
ATOM 1479 C CA . SER A 1 179 ? -3.439 12.380 6.283 1.00 77.94 179 SER A CA 1
ATOM 1480 C C . SER A 1 179 ? -3.415 11.006 6.963 1.00 77.94 179 SER A C 1
ATOM 1482 O O . SER A 1 179 ? -3.336 10.900 8.190 1.00 77.94 179 SER A O 1
ATOM 1484 N N . ALA A 1 180 ? -3.390 9.934 6.168 1.00 76.31 180 ALA A N 1
ATOM 1485 C CA . ALA A 1 180 ? -3.212 8.580 6.697 1.00 76.31 180 ALA A CA 1
ATOM 1486 C C . ALA A 1 180 ? -1.935 8.450 7.555 1.00 76.31 180 ALA A C 1
ATOM 1488 O O . ALA A 1 180 ? -1.919 7.726 8.550 1.00 76.31 180 ALA A O 1
ATOM 1489 N N . ASN A 1 181 ? -0.883 9.200 7.209 1.00 79.19 181 ASN A N 1
ATOM 1490 C CA . ASN A 1 181 ? 0.362 9.243 7.972 1.00 79.19 181 ASN A CA 1
ATOM 1491 C C . ASN A 1 181 ? 0.199 9.963 9.314 1.00 79.19 181 ASN A C 1
ATOM 1493 O O . ASN A 1 181 ? 0.795 9.531 10.296 1.00 79.19 181 ASN A O 1
ATOM 1497 N N . ALA A 1 182 ? -0.611 11.025 9.374 1.00 80.88 182 ALA A N 1
ATOM 1498 C CA . ALA A 1 182 ? -0.918 11.710 10.628 1.00 80.88 182 ALA A CA 1
ATOM 1499 C C . ALA A 1 182 ? -1.651 10.765 11.591 1.00 80.88 182 ALA A C 1
ATOM 1501 O O . ALA A 1 182 ? -1.187 10.562 12.709 1.00 80.88 182 ALA A O 1
ATOM 1502 N N . ALA A 1 183 ? -2.699 10.082 11.119 1.00 81.25 183 ALA A N 1
ATOM 1503 C CA . ALA A 1 183 ? -3.417 9.087 11.918 1.00 81.25 183 ALA A CA 1
ATOM 1504 C C . ALA A 1 183 ? -2.504 7.934 12.386 1.00 81.25 183 ALA A C 1
ATOM 1506 O O . ALA A 1 183 ? -2.524 7.547 13.553 1.00 81.25 183 ALA A O 1
ATOM 1507 N N . ALA A 1 184 ? -1.656 7.403 11.497 1.00 84.31 184 ALA A N 1
ATOM 1508 C CA . ALA A 1 184 ? -0.697 6.357 11.851 1.00 84.31 184 ALA A CA 1
ATOM 1509 C C . ALA A 1 184 ? 0.364 6.835 12.862 1.00 84.31 184 ALA A C 1
ATOM 1511 O O . ALA A 1 184 ? 0.809 6.051 13.700 1.00 84.31 184 ALA A O 1
ATOM 1512 N N . SER A 1 185 ? 0.765 8.107 12.793 1.00 84.94 185 SER A N 1
ATOM 1513 C CA . SER A 1 185 ? 1.695 8.722 13.744 1.00 84.94 185 SER A CA 1
ATOM 1514 C C . SER A 1 185 ? 1.078 8.837 15.136 1.00 84.94 185 SER A C 1
ATOM 1516 O O . SER A 1 185 ? 1.735 8.499 16.116 1.00 84.94 185 SER A O 1
ATOM 1518 N N . GLU A 1 186 ? -0.195 9.223 15.237 1.00 84.62 186 GLU A N 1
ATOM 1519 C CA . GLU A 1 186 ? -0.894 9.267 16.528 1.00 84.62 186 GLU A CA 1
ATOM 1520 C C . GLU A 1 186 ? -1.040 7.876 17.147 1.00 84.62 186 GLU A C 1
ATOM 1522 O O . GLU A 1 186 ? -0.696 7.686 18.310 1.00 84.62 186 GLU A O 1
ATOM 1527 N N . ILE A 1 187 ? -1.405 6.862 16.355 1.00 85.62 187 ILE A N 1
ATOM 1528 C CA . ILE A 1 187 ? -1.417 5.462 16.814 1.00 85.62 187 ILE A CA 1
ATOM 1529 C C . ILE A 1 187 ? -0.044 5.043 17.356 1.00 85.62 187 ILE A C 1
ATOM 1531 O O . ILE A 1 187 ? 0.050 4.365 18.378 1.00 85.62 187 ILE A O 1
ATOM 1535 N N . LYS A 1 188 ? 1.038 5.452 16.687 1.00 87.00 188 LYS A N 1
ATOM 1536 C CA . LYS A 1 188 ? 2.402 5.156 17.131 1.00 87.00 188 LYS A CA 1
ATOM 1537 C C . LYS A 1 188 ? 2.726 5.842 18.460 1.00 87.00 188 LYS A C 1
ATOM 1539 O O . LYS A 1 188 ? 3.299 5.191 19.325 1.00 87.00 188 LYS A O 1
ATOM 1544 N N . LYS A 1 189 ? 2.334 7.107 18.636 1.00 86.31 189 LYS A N 1
ATOM 1545 C CA . LYS A 1 189 ? 2.490 7.829 19.910 1.00 86.31 189 LYS A CA 1
ATOM 1546 C C . LYS A 1 189 ? 1.710 7.154 21.036 1.00 86.31 189 LYS A C 1
ATOM 1548 O O . LYS A 1 189 ? 2.258 6.999 22.119 1.00 86.31 189 LYS A O 1
ATOM 1553 N N . MET A 1 190 ? 0.484 6.702 20.768 1.00 84.75 190 MET A N 1
ATOM 1554 C CA . MET A 1 190 ? -0.308 5.931 21.731 1.00 84.75 190 MET A CA 1
ATOM 1555 C C . MET A 1 190 ? 0.395 4.630 22.130 1.00 84.75 190 MET A C 1
ATOM 1557 O O . MET A 1 190 ? 0.454 4.309 23.311 1.00 84.75 190 MET A O 1
ATOM 1561 N N . CYS A 1 191 ? 0.951 3.892 21.160 1.00 87.00 191 CYS A N 1
ATOM 1562 C CA . CYS A 1 191 ? 1.709 2.671 21.447 1.00 87.00 191 CYS A CA 1
ATOM 1563 C C . CYS A 1 191 ? 2.931 2.969 22.319 1.00 87.00 191 CYS A C 1
ATOM 1565 O O . CYS A 1 191 ? 3.134 2.292 23.321 1.00 87.00 191 CYS A O 1
ATOM 1567 N N . ASP A 1 192 ? 3.709 3.994 21.956 1.00 88.69 192 ASP A N 1
ATOM 1568 C CA . ASP A 1 192 ? 4.908 4.386 22.698 1.00 88.69 192 ASP A CA 1
ATOM 1569 C C . ASP A 1 192 ? 4.529 4.807 24.145 1.00 88.69 192 ASP A C 1
ATOM 1571 O O . ASP A 1 192 ? 5.178 4.377 25.095 1.00 88.69 192 ASP A O 1
ATOM 1575 N N . ALA A 1 193 ? 3.431 5.551 24.337 1.00 84.75 193 ALA A N 1
ATOM 1576 C CA . ALA A 1 193 ? 2.926 5.952 25.658 1.00 84.75 193 ALA A CA 1
ATOM 1577 C C . ALA A 1 193 ? 2.356 4.785 26.491 1.00 84.75 193 ALA A C 1
ATOM 1579 O O . ALA A 1 193 ? 2.436 4.808 27.715 1.00 84.75 193 ALA A O 1
ATOM 1580 N N . ALA A 1 194 ? 1.817 3.750 25.843 1.00 84.31 194 ALA A N 1
ATOM 1581 C CA . ALA A 1 194 ? 1.348 2.527 26.496 1.00 84.31 194 ALA A CA 1
ATOM 1582 C C . ALA A 1 194 ? 2.469 1.514 26.790 1.00 84.31 194 ALA A C 1
ATOM 1584 O O . ALA A 1 194 ? 2.185 0.436 27.305 1.00 84.31 194 ALA A O 1
ATOM 1585 N N . GLY A 1 195 ? 3.726 1.814 26.439 1.00 88.06 195 GLY A N 1
ATOM 1586 C CA . GLY A 1 195 ? 4.832 0.856 26.557 1.00 88.06 195 GLY A CA 1
ATOM 1587 C C . GLY A 1 195 ? 4.701 -0.340 25.607 1.00 88.06 195 GLY A C 1
ATOM 1588 O O . GLY A 1 195 ? 5.294 -1.393 25.831 1.00 88.06 195 GLY A O 1
ATOM 1589 N N . LEU A 1 196 ? 3.914 -0.194 24.540 1.00 85.50 196 LEU A N 1
ATOM 1590 C CA . LEU A 1 196 ? 3.634 -1.250 23.581 1.00 85.50 196 LEU A CA 1
ATOM 1591 C C . LEU A 1 196 ? 4.592 -1.202 22.399 1.00 85.50 196 LEU A C 1
ATOM 1593 O O . LEU A 1 196 ? 5.084 -0.154 21.972 1.00 85.50 196 LEU A O 1
ATOM 1597 N N . ARG A 1 197 ? 4.780 -2.360 21.763 1.00 87.81 197 ARG A N 1
ATOM 1598 C CA . ARG A 1 197 ? 5.404 -2.397 20.439 1.00 87.81 197 ARG A CA 1
ATOM 1599 C C . ARG A 1 197 ? 4.589 -1.557 19.455 1.00 87.81 197 ARG A C 1
ATOM 1601 O O . ARG A 1 197 ? 3.364 -1.518 19.489 1.00 87.81 197 ARG A O 1
ATOM 1608 N N . ARG A 1 198 ? 5.274 -0.963 18.481 1.00 85.94 198 ARG A N 1
ATOM 1609 C CA . ARG A 1 198 ? 4.636 -0.115 17.467 1.00 85.94 198 ARG A CA 1
ATOM 1610 C C . ARG A 1 198 ? 3.680 -0.911 16.579 1.00 85.94 198 ARG A C 1
ATOM 1612 O O . ARG A 1 198 ? 4.109 -1.766 15.793 1.00 85.94 198 ARG A O 1
ATOM 1619 N N . LEU A 1 199 ? 2.391 -0.600 16.695 1.00 85.38 199 LEU A N 1
ATOM 1620 C CA . LEU A 1 199 ? 1.316 -1.148 15.876 1.00 85.38 199 LEU A CA 1
ATOM 1621 C C . LEU A 1 199 ? 0.997 -0.216 14.706 1.00 85.38 199 LEU A C 1
ATOM 1623 O O . LEU A 1 199 ? 1.096 1.003 14.801 1.00 85.38 199 LEU A O 1
ATOM 1627 N N . SER A 1 200 ? 0.613 -0.809 13.577 1.00 84.38 200 SER A N 1
ATOM 1628 C CA . SER A 1 200 ? 0.123 -0.063 12.412 1.00 84.38 200 SER A CA 1
ATOM 1629 C C . SER A 1 200 ? -1.408 -0.059 12.397 1.00 84.38 200 SER A C 1
ATOM 1631 O O . SER A 1 200 ? -1.997 -0.992 12.943 1.00 84.38 200 SER A O 1
ATOM 1633 N N . PRO A 1 201 ? -2.077 0.865 11.683 1.00 83.00 201 PRO A N 1
ATOM 1634 C CA . PRO A 1 201 ? -3.525 0.782 11.455 1.00 83.00 201 PRO A CA 1
ATOM 1635 C C . PRO A 1 201 ? -3.981 -0.599 10.945 1.00 83.00 201 PRO A C 1
ATOM 1637 O O . PRO A 1 201 ? -5.011 -1.135 11.354 1.00 83.00 201 PRO A O 1
ATOM 1640 N N . HIS A 1 202 ? -3.171 -1.241 10.095 1.00 82.19 202 HIS A N 1
ATOM 1641 C CA . HIS A 1 202 ? -3.454 -2.590 9.606 1.00 82.19 202 HIS A CA 1
ATOM 1642 C C . HIS A 1 202 ? -3.339 -3.677 10.679 1.00 82.19 202 HIS A C 1
ATOM 1644 O O . HIS A 1 202 ? -4.000 -4.702 10.543 1.00 82.19 202 HIS A O 1
ATOM 1650 N N . SER A 1 203 ? -2.553 -3.473 11.737 1.00 83.88 203 SER A N 1
ATOM 1651 C CA . SER A 1 203 ? -2.481 -4.397 12.875 1.00 83.88 203 SER A CA 1
ATOM 1652 C C . SER A 1 203 ? -3.826 -4.485 13.598 1.00 83.88 203 SER A C 1
ATOM 1654 O O . SER A 1 203 ? -4.269 -5.592 13.892 1.00 83.88 203 SER A O 1
ATOM 1656 N N . PHE A 1 204 ? -4.510 -3.351 13.785 1.00 84.25 204 PHE A N 1
ATOM 1657 C CA . PHE A 1 204 ? -5.855 -3.294 14.370 1.00 84.25 204 PHE A CA 1
ATOM 1658 C C . PHE A 1 204 ? -6.898 -3.927 13.458 1.00 84.25 204 PHE A C 1
ATOM 1660 O O . PHE A 1 204 ? -7.681 -4.759 13.904 1.00 84.25 204 PHE A O 1
ATOM 1667 N N . ARG A 1 205 ? -6.861 -3.612 12.153 1.00 82.31 205 ARG A N 1
ATOM 1668 C CA . ARG A 1 205 ? -7.766 -4.244 11.181 1.00 82.31 205 ARG A CA 1
ATOM 1669 C C . ARG A 1 205 ? -7.618 -5.767 11.193 1.00 82.31 205 ARG A C 1
ATOM 1671 O O . ARG A 1 205 ? -8.625 -6.459 11.206 1.00 82.31 205 ARG A O 1
ATOM 1678 N N . ARG A 1 206 ? -6.388 -6.292 11.234 1.00 83.94 206 ARG A N 1
ATOM 1679 C CA . ARG A 1 206 ? -6.128 -7.739 11.366 1.00 83.94 206 ARG A CA 1
ATOM 1680 C C . ARG A 1 206 ? -6.652 -8.293 12.685 1.00 83.94 206 ARG A C 1
ATOM 1682 O O . ARG A 1 206 ? -7.394 -9.261 12.650 1.00 83.94 206 ARG A O 1
ATOM 1689 N N . GLY A 1 207 ? -6.316 -7.654 13.807 1.00 82.94 207 GLY A N 1
ATOM 1690 C CA . GLY A 1 207 ? -6.744 -8.086 15.141 1.00 82.94 207 GLY A CA 1
ATOM 1691 C C . GLY A 1 207 ? -8.263 -8.205 15.258 1.00 82.94 207 GLY A C 1
ATOM 1692 O O . GLY A 1 207 ? -8.764 -9.255 15.641 1.00 82.94 207 GLY A O 1
ATOM 1693 N N . GLY A 1 208 ? -9.006 -7.185 14.815 1.00 82.62 208 GLY A N 1
ATOM 1694 C CA . GLY A 1 208 ? -10.472 -7.219 14.829 1.00 82.62 208 GLY A CA 1
ATOM 1695 C C . GLY A 1 208 ? -11.077 -8.267 13.888 1.00 82.62 208 GLY A C 1
ATOM 1696 O O . GLY A 1 208 ? -12.100 -8.858 14.206 1.00 82.62 208 GLY A O 1
ATOM 1697 N N . THR A 1 209 ? -10.431 -8.534 12.747 1.00 83.56 209 THR A N 1
ATOM 1698 C CA . THR A 1 209 ? -10.865 -9.591 11.813 1.00 83.56 209 THR A CA 1
ATOM 1699 C C . THR A 1 209 ? -10.678 -10.972 12.424 1.00 83.56 209 THR A C 1
ATOM 1701 O O . THR A 1 209 ? -11.579 -11.797 12.368 1.00 83.56 209 THR A O 1
ATOM 1704 N N . MET A 1 210 ? -9.503 -11.205 13.005 1.00 82.31 210 MET A N 1
ATOM 1705 C CA . MET A 1 210 ? -9.135 -12.460 13.651 1.00 82.31 210 MET A CA 1
ATOM 1706 C C . MET A 1 210 ? -10.061 -12.758 14.822 1.00 82.31 210 MET A C 1
ATOM 1708 O O . MET A 1 210 ? -10.676 -13.811 14.844 1.00 82.31 210 MET A O 1
ATOM 1712 N N . ARG A 1 211 ? -10.258 -11.782 15.713 1.00 82.50 211 ARG A N 1
ATOM 1713 C CA . ARG A 1 211 ? -11.157 -11.926 16.856 1.00 82.50 211 ARG A CA 1
ATOM 1714 C C . ARG A 1 211 ? -12.588 -12.267 16.440 1.00 82.50 211 ARG A C 1
ATOM 1716 O O . ARG A 1 211 ? -13.184 -13.150 17.032 1.00 82.50 211 ARG A O 1
ATOM 1723 N N . ALA A 1 212 ? -13.119 -11.607 15.409 1.00 82.56 212 ALA A N 1
ATOM 1724 C CA . ALA A 1 212 ? -14.449 -11.924 14.894 1.00 82.56 212 ALA A CA 1
ATOM 1725 C C . ALA A 1 212 ? -14.550 -13.386 14.418 1.00 82.56 212 ALA A C 1
ATOM 1727 O O . ALA A 1 212 ? -15.547 -14.048 14.680 1.00 82.56 212 ALA A O 1
ATOM 1728 N N . LEU A 1 213 ? -13.515 -13.894 13.743 1.00 84.62 213 LEU A N 1
ATOM 1729 C CA . LEU A 1 213 ? -13.464 -15.291 13.308 1.00 84.62 213 LEU A CA 1
ATOM 1730 C C . LEU A 1 213 ? -13.304 -16.262 14.486 1.00 84.62 213 LEU A C 1
ATOM 1732 O O . LEU A 1 213 ? -13.965 -17.294 14.492 1.00 84.62 213 LEU A O 1
ATOM 1736 N N . ASP A 1 214 ? -12.470 -15.925 15.472 1.00 80.56 214 ASP A N 1
ATOM 1737 C CA . ASP A 1 214 ? -12.256 -16.734 16.681 1.00 80.56 214 ASP A CA 1
ATOM 1738 C C . ASP A 1 214 ? -13.527 -16.798 17.555 1.00 80.56 214 ASP A C 1
ATOM 1740 O O . ASP A 1 214 ? -13.784 -17.803 18.209 1.00 80.56 214 ASP A O 1
ATOM 1744 N N . GLU A 1 215 ? -14.361 -15.751 17.526 1.00 83.44 215 GLU A N 1
ATOM 1745 C CA . GLU A 1 215 ? -15.697 -15.708 18.145 1.00 83.44 215 GLU A CA 1
ATOM 1746 C C . GLU A 1 215 ? -16.769 -16.453 17.314 1.00 83.44 215 GLU A C 1
ATOM 1748 O O . GLU A 1 215 ? -17.949 -16.435 17.660 1.00 83.44 215 GLU A O 1
ATOM 1753 N N . GLY A 1 216 ? -16.382 -17.108 16.213 1.00 82.94 216 GLY A N 1
ATOM 1754 C CA . GLY A 1 216 ? -17.275 -17.914 15.378 1.00 82.94 216 GLY A CA 1
ATOM 1755 C C . GLY A 1 216 ? -18.167 -17.109 14.427 1.00 82.94 216 GLY A C 1
ATOM 1756 O O . GLY A 1 216 ? -19.119 -17.660 13.872 1.00 82.94 216 GLY A O 1
ATOM 1757 N N . ILE A 1 217 ? -17.890 -15.817 14.208 1.00 84.25 217 ILE A N 1
ATOM 1758 C CA . ILE A 1 217 ? -18.643 -15.012 13.237 1.00 84.25 217 ILE A CA 1
ATOM 1759 C C . ILE A 1 217 ? -18.365 -15.538 11.827 1.00 84.25 217 ILE A C 1
ATOM 1761 O O . ILE A 1 217 ? -17.213 -15.714 11.426 1.00 84.25 217 ILE A O 1
ATOM 1765 N N . ASP A 1 218 ? -19.437 -15.723 11.055 1.00 83.06 218 ASP A N 1
ATOM 1766 C CA . ASP A 1 218 ? -19.378 -16.194 9.673 1.00 83.06 218 ASP A CA 1
ATOM 1767 C C . ASP A 1 218 ? -18.319 -15.429 8.837 1.00 83.06 218 ASP A C 1
ATOM 1769 O O . ASP A 1 218 ? -18.372 -14.193 8.738 1.00 83.06 218 ASP A O 1
ATOM 1773 N N . PRO A 1 219 ? -17.369 -16.134 8.186 1.00 83.31 219 PRO A N 1
ATOM 1774 C CA . PRO A 1 219 ? -16.345 -15.515 7.353 1.00 83.31 219 PRO A CA 1
ATOM 1775 C C . PRO A 1 219 ? -16.892 -14.609 6.246 1.00 83.31 219 PRO A C 1
ATOM 1777 O O . PRO A 1 219 ? -16.219 -13.640 5.886 1.00 83.31 219 PRO A O 1
ATOM 1780 N N . VAL A 1 220 ? -18.090 -14.871 5.706 1.00 81.19 220 VAL A N 1
ATOM 1781 C CA . VAL A 1 220 ? -18.706 -13.997 4.692 1.00 81.19 220 VAL A CA 1
ATOM 1782 C C . VAL A 1 220 ? -19.194 -12.692 5.326 1.00 81.19 220 VAL A C 1
ATOM 1784 O O . VAL A 1 220 ? -18.967 -11.616 4.762 1.00 81.19 220 VAL A O 1
ATOM 1787 N N . ALA A 1 221 ? -19.790 -12.742 6.517 1.00 79.50 221 ALA A N 1
ATOM 1788 C CA . ALA A 1 221 ? -20.130 -11.552 7.296 1.00 79.50 221 ALA A CA 1
ATOM 1789 C C . ALA A 1 221 ? -18.885 -10.721 7.656 1.00 79.50 221 ALA A C 1
ATOM 1791 O O . ALA A 1 221 ? -18.876 -9.501 7.450 1.00 79.50 221 ALA A O 1
ATOM 1792 N N . VAL A 1 222 ? -17.799 -11.368 8.096 1.00 82.00 222 VAL A N 1
ATOM 1793 C CA . VAL A 1 222 ? -16.503 -10.707 8.333 1.00 82.00 222 VAL A CA 1
ATOM 1794 C C . VAL A 1 222 ? -15.970 -10.089 7.038 1.00 82.00 222 VAL A C 1
ATOM 1796 O O . VAL A 1 222 ? -15.581 -8.916 7.032 1.00 82.00 222 VAL A O 1
ATOM 1799 N N . GLN A 1 223 ? -16.028 -10.821 5.917 1.00 76.69 223 GLN A N 1
ATOM 1800 C CA . GLN A 1 223 ? -15.586 -10.339 4.609 1.00 76.69 223 GLN A CA 1
ATOM 1801 C C . GLN A 1 223 ? -16.326 -9.054 4.197 1.00 76.69 223 GLN A C 1
ATOM 1803 O O . GLN A 1 223 ? -15.707 -8.073 3.769 1.00 76.69 223 GLN A O 1
ATOM 1808 N N . ARG A 1 224 ? -17.657 -9.058 4.335 1.00 70.88 224 ARG A N 1
ATOM 1809 C CA . ARG A 1 224 ? -18.523 -7.910 4.036 1.00 70.88 224 ARG A CA 1
ATOM 1810 C C . ARG A 1 224 ? -18.193 -6.730 4.946 1.00 70.88 224 ARG A C 1
ATOM 1812 O O . ARG A 1 224 ? -17.988 -5.624 4.446 1.00 70.88 224 ARG A O 1
ATOM 1819 N N . ARG A 1 225 ? -18.045 -6.970 6.254 1.00 71.81 225 ARG A N 1
ATOM 1820 C CA . ARG A 1 225 ? -17.713 -5.933 7.244 1.00 71.81 225 ARG A CA 1
ATOM 1821 C C . ARG A 1 225 ? -16.373 -5.263 6.959 1.00 71.81 225 ARG A C 1
ATOM 1823 O O . ARG A 1 225 ? -16.273 -4.041 7.005 1.00 71.81 225 ARG A O 1
ATOM 1830 N N . GLY A 1 226 ? -15.343 -6.038 6.627 1.00 71.81 226 GLY A N 1
ATOM 1831 C CA . GLY A 1 226 ? -14.040 -5.489 6.253 1.00 71.81 226 GLY A CA 1
ATOM 1832 C C . GLY A 1 226 ? -13.922 -5.082 4.784 1.00 71.81 226 GLY A C 1
ATOM 1833 O O . GLY A 1 226 ? -12.825 -4.709 4.364 1.00 71.81 226 GLY A O 1
ATOM 1834 N N . ARG A 1 227 ? -15.020 -5.124 4.016 1.00 72.44 227 ARG A N 1
ATOM 1835 C CA . ARG A 1 227 ? -15.128 -4.677 2.617 1.00 72.44 227 ARG A CA 1
ATOM 1836 C C . ARG A 1 227 ? -14.084 -5.290 1.686 1.00 72.44 227 ARG A C 1
ATOM 1838 O O . ARG A 1 227 ? -13.514 -4.615 0.830 1.00 72.44 227 ARG A O 1
ATOM 1845 N N . TRP A 1 228 ? -13.811 -6.576 1.858 1.00 76.38 228 TRP A N 1
ATOM 1846 C CA . TRP A 1 228 ? -12.957 -7.303 0.929 1.00 76.38 228 TRP A CA 1
ATOM 1847 C C . TRP A 1 228 ? -13.774 -7.758 -0.279 1.00 76.38 228 TRP A C 1
ATOM 1849 O O . TRP A 1 228 ? -14.812 -8.403 -0.131 1.00 76.38 228 TRP A O 1
ATOM 1859 N N . ALA A 1 229 ? -13.279 -7.463 -1.482 1.00 70.94 229 ALA A N 1
ATOM 1860 C CA . ALA A 1 229 ? -13.927 -7.865 -2.733 1.00 70.94 229 ALA A CA 1
ATOM 1861 C C . ALA A 1 229 ? -13.980 -9.394 -2.909 1.00 70.94 229 ALA A C 1
ATOM 1863 O O . ALA A 1 229 ? -14.796 -9.913 -3.659 1.00 70.94 229 ALA A O 1
ATOM 1864 N N . SER A 1 230 ? -13.101 -10.125 -2.221 1.00 74.31 230 SER A N 1
ATOM 1865 C CA . SER A 1 230 ? -13.075 -11.589 -2.220 1.00 74.31 230 SER A CA 1
ATOM 1866 C C . SER A 1 230 ? -12.439 -12.143 -0.948 1.00 74.31 230 SER A C 1
ATOM 1868 O O . SER A 1 230 ? -11.583 -11.492 -0.335 1.00 74.31 230 SER A O 1
ATOM 1870 N N . THR A 1 231 ? -12.748 -13.398 -0.621 1.00 74.75 231 THR A N 1
ATOM 1871 C CA . THR A 1 231 ? -12.038 -14.185 0.404 1.00 74.75 231 THR A CA 1
ATOM 1872 C C . THR A 1 231 ? -10.529 -14.208 0.154 1.00 74.75 231 THR A C 1
ATOM 1874 O O . THR A 1 231 ? -9.742 -14.065 1.087 1.00 74.75 231 THR A O 1
ATOM 1877 N N . ARG A 1 232 ? -10.096 -14.263 -1.114 1.00 76.06 232 ARG A N 1
ATOM 1878 C CA . ARG A 1 232 ? -8.680 -14.168 -1.505 1.00 76.06 232 ARG A CA 1
ATOM 1879 C C . ARG A 1 232 ? -8.027 -12.864 -1.044 1.00 76.06 232 ARG A C 1
ATOM 1881 O O . ARG A 1 232 ? -6.875 -12.888 -0.624 1.00 76.06 232 ARG A O 1
ATOM 1888 N N . SER A 1 233 ? -8.739 -11.741 -1.114 1.00 73.00 233 SER A N 1
ATOM 1889 C CA . SER A 1 233 ? -8.232 -10.440 -0.650 1.00 73.00 233 SER A CA 1
ATOM 1890 C C . SER A 1 233 ? -8.268 -10.278 0.876 1.00 73.00 233 SER A C 1
ATOM 1892 O O . SER A 1 233 ? -7.474 -9.512 1.423 1.00 73.00 233 SER A O 1
ATOM 1894 N N . MET A 1 234 ? -9.129 -11.036 1.564 1.00 79.06 234 MET A N 1
ATOM 1895 C CA . MET A 1 234 ? -9.163 -11.129 3.027 1.00 79.06 234 MET A CA 1
ATOM 1896 C C . MET A 1 234 ? -8.059 -12.043 3.567 1.00 79.06 234 MET A C 1
ATOM 1898 O O . MET A 1 234 ? -7.463 -11.741 4.594 1.00 79.06 234 MET A O 1
ATOM 1902 N N . ARG A 1 235 ? -7.721 -13.115 2.841 1.00 78.19 235 ARG A N 1
ATOM 1903 C CA . ARG A 1 235 ? -6.761 -14.160 3.231 1.00 78.19 235 ARG A CA 1
ATOM 1904 C C . ARG A 1 235 ? -5.438 -13.647 3.828 1.00 78.19 235 ARG A C 1
ATOM 1906 O O . ARG A 1 235 ? -5.029 -14.168 4.864 1.00 78.19 235 ARG A O 1
ATOM 1913 N N . PRO A 1 236 ? -4.783 -12.595 3.289 1.00 73.12 236 PRO A N 1
ATOM 1914 C CA . PRO A 1 236 ? -3.584 -12.038 3.905 1.00 73.12 236 PRO A CA 1
ATOM 1915 C C . PRO A 1 236 ? -3.787 -11.589 5.353 1.00 73.12 236 PRO A C 1
ATOM 1917 O O . PRO A 1 236 ? -2.827 -11.623 6.103 1.00 73.12 236 PRO A O 1
ATOM 1920 N N . TYR A 1 237 ? -4.992 -11.179 5.744 1.00 67.94 237 TYR A N 1
ATOM 1921 C CA . TYR A 1 237 ? -5.316 -10.662 7.074 1.00 67.94 237 TYR A CA 1
ATOM 1922 C C . TYR A 1 237 ? -5.639 -11.757 8.097 1.00 67.94 237 TYR A C 1
ATOM 1924 O O . TYR A 1 237 ? -5.679 -11.449 9.283 1.00 67.94 237 TYR A O 1
ATOM 1932 N N . VAL A 1 238 ? -5.854 -12.999 7.644 1.00 71.56 238 VAL A N 1
ATOM 1933 C CA . VAL A 1 238 ? -6.404 -14.097 8.460 1.00 71.56 238 VAL A CA 1
ATOM 1934 C C . VAL A 1 238 ? -5.578 -15.383 8.405 1.00 71.56 238 VAL A C 1
ATOM 1936 O O . VAL A 1 238 ? -5.897 -16.337 9.097 1.00 71.56 238 VAL A O 1
ATOM 1939 N N . ASN A 1 239 ? -4.499 -15.433 7.614 1.00 63.81 239 ASN A N 1
ATOM 1940 C CA . ASN A 1 239 ? -3.653 -16.623 7.390 1.00 63.81 239 ASN A CA 1
ATOM 1941 C C . ASN A 1 239 ? -2.972 -17.218 8.647 1.00 63.81 239 ASN A C 1
ATOM 1943 O O . ASN A 1 239 ? -2.241 -18.198 8.529 1.00 63.81 239 ASN A O 1
ATOM 1947 N N . HIS A 1 240 ? -3.175 -16.632 9.826 1.00 57.72 240 HIS A N 1
ATOM 1948 C CA . HIS A 1 240 ? -2.592 -17.091 11.086 1.00 57.72 240 HIS A CA 1
ATOM 1949 C C . HIS A 1 240 ? -3.643 -17.441 12.154 1.00 57.72 240 HIS A C 1
ATOM 1951 O O . HIS A 1 240 ? -3.262 -17.642 13.301 1.00 57.72 240 HIS A O 1
ATOM 1957 N N . SER A 1 241 ? -4.940 -17.511 11.816 1.00 51.81 241 SER A N 1
ATOM 1958 C CA . SER A 1 241 ? -5.940 -18.060 12.750 1.00 51.81 241 SER A CA 1
ATOM 1959 C C . SER A 1 241 ? -5.885 -19.580 12.736 1.00 51.81 241 SER A C 1
ATOM 1961 O O . SER A 1 241 ? -5.734 -20.176 11.668 1.00 51.81 241 SER A O 1
ATOM 1963 N N . LEU A 1 242 ? -6.072 -20.208 13.897 1.00 46.56 242 LEU A N 1
ATOM 1964 C CA . LEU A 1 242 ? -6.257 -21.659 13.995 1.00 46.56 242 LEU A CA 1
ATOM 1965 C C . LEU A 1 242 ? -7.417 -22.137 13.095 1.00 46.56 242 LEU A C 1
ATOM 1967 O O . LEU A 1 242 ? -7.339 -23.211 12.512 1.00 46.56 242 LEU A O 1
ATOM 1971 N N . HIS A 1 243 ? -8.444 -21.302 12.886 1.00 44.41 243 HIS A N 1
ATOM 1972 C CA . HIS A 1 243 ? -9.596 -21.599 12.023 1.00 44.41 243 HIS A CA 1
ATOM 1973 C C . HIS A 1 243 ? -9.293 -21.596 10.513 1.00 44.41 243 HIS A C 1
ATOM 1975 O O . HIS A 1 243 ? -9.951 -22.295 9.746 1.00 44.41 243 HIS A O 1
ATOM 1981 N N . THR A 1 244 ? -8.292 -20.845 10.045 1.00 44.59 244 THR A N 1
ATOM 1982 C CA . THR A 1 244 ? -7.949 -20.748 8.609 1.00 44.59 244 THR A CA 1
ATOM 1983 C C . THR A 1 244 ? -6.904 -21.766 8.159 1.00 44.59 244 THR A C 1
ATOM 1985 O O . THR A 1 244 ? -6.604 -21.826 6.964 1.00 44.59 244 THR A O 1
ATOM 1988 N N . GLN A 1 245 ? -6.367 -22.571 9.083 1.00 45.00 245 GLN A N 1
ATOM 1989 C CA . GLN A 1 245 ? -5.406 -23.635 8.779 1.00 45.00 245 GLN A CA 1
ATOM 1990 C C . GLN A 1 245 ? -6.047 -24.984 8.424 1.00 45.00 245 GLN A C 1
ATOM 1992 O O . GLN A 1 245 ? -5.325 -25.872 7.990 1.00 45.00 245 GLN A O 1
ATOM 1997 N N . GLY A 1 246 ? -7.377 -25.110 8.491 1.00 35.47 246 GLY A N 1
ATOM 1998 C CA . GLY A 1 246 ? -8.100 -26.280 7.989 1.00 35.47 246 GLY A CA 1
ATOM 1999 C C . GLY A 1 246 ? -7.843 -27.553 8.799 1.00 35.47 246 GLY A C 1
ATOM 2000 O O . GLY A 1 246 ? -6.926 -28.312 8.511 1.00 35.47 246 GLY A O 1
ATOM 2001 N N . GLY A 1 247 ? -8.717 -27.823 9.766 1.00 28.97 247 GLY A N 1
ATOM 2002 C CA . GLY A 1 247 ? -8.838 -29.126 10.420 1.00 28.97 247 GLY A CA 1
ATOM 2003 C C . GLY A 1 247 ? -9.815 -29.057 11.599 1.00 28.97 247 GLY A C 1
ATOM 2004 O O . GLY A 1 247 ? -9.730 -28.103 12.374 1.00 28.97 247 GLY A O 1
ATOM 2005 N N . PRO A 1 248 ? -10.760 -30.006 11.752 1.00 43.00 248 PRO A N 1
ATOM 2006 C CA . PRO A 1 248 ? -11.620 -30.048 12.923 1.00 43.00 248 PRO A CA 1
ATOM 2007 C C . PRO A 1 248 ? -10.784 -30.539 14.107 1.00 43.00 248 PRO A C 1
ATOM 2009 O O . PRO A 1 248 ? -10.203 -31.618 14.057 1.00 43.00 248 PRO A O 1
ATOM 2012 N N . ALA A 1 249 ? -10.731 -29.762 15.181 1.00 35.59 249 ALA A N 1
ATOM 2013 C CA . ALA A 1 249 ? -10.227 -30.242 16.461 1.00 35.59 249 ALA A CA 1
ATOM 2014 C C . ALA A 1 249 ? -11.265 -29.959 17.549 1.00 35.59 249 ALA A C 1
ATOM 2016 O O . ALA A 1 249 ? -10.987 -29.313 18.554 1.00 35.59 249 ALA A O 1
ATOM 2017 N N . HIS A 1 250 ? -12.474 -30.498 17.360 1.00 37.22 250 HIS A N 1
ATOM 2018 C CA . HIS A 1 250 ? -13.150 -31.086 18.509 1.00 37.22 250 HIS A CA 1
ATOM 2019 C C . HIS A 1 250 ? -12.277 -32.257 18.963 1.00 37.22 250 HIS A C 1
ATOM 2021 O O . HIS A 1 250 ? -12.414 -33.375 18.477 1.00 37.22 250 HIS A O 1
ATOM 2027 N N . ILE A 1 251 ? -11.335 -31.985 19.862 1.00 36.72 251 ILE A N 1
ATOM 2028 C CA . ILE A 1 251 ? -10.796 -33.029 20.723 1.00 36.72 251 ILE A CA 1
ATOM 2029 C C . ILE A 1 251 ? -11.878 -33.230 21.781 1.00 36.72 251 ILE A C 1
ATOM 2031 O O . ILE A 1 251 ? -11.877 -32.582 22.824 1.00 36.72 251 ILE A O 1
ATOM 2035 N N . THR A 1 252 ? -12.872 -34.057 21.466 1.00 36.91 252 THR A N 1
ATOM 2036 C CA . THR A 1 252 ? -13.683 -34.698 22.499 1.00 36.91 252 THR A CA 1
ATOM 2037 C C . THR A 1 252 ? -12.721 -35.505 23.362 1.00 36.91 252 THR A C 1
ATOM 2039 O O . THR A 1 252 ? -12.082 -36.433 22.865 1.00 36.91 252 THR A O 1
ATOM 2042 N N . GLN A 1 253 ? -12.545 -35.089 24.614 1.00 32.78 253 GLN A N 1
ATOM 2043 C CA . GLN A 1 253 ? -11.823 -35.880 25.607 1.00 32.78 253 GLN A CA 1
ATOM 2044 C C . GLN A 1 253 ? -12.657 -37.123 25.974 1.00 32.78 253 GLN A C 1
ATOM 2046 O O . GLN A 1 253 ? -13.888 -37.023 25.949 1.00 32.78 253 GLN A O 1
ATOM 2051 N N . PRO A 1 254 ? -12.013 -38.271 26.258 1.00 42.31 254 PRO A N 1
ATOM 2052 C CA . PRO A 1 254 ? -12.683 -39.447 26.807 1.00 42.31 254 PRO A CA 1
ATOM 2053 C C . PRO A 1 254 ? -13.174 -39.220 28.241 1.00 42.31 254 PRO A C 1
ATOM 2055 O O . PRO A 1 254 ? -12.523 -38.440 28.976 1.00 42.31 254 PRO A O 1
#

Sequence (254 aa):
MQEDVEEVLGRLLLTSRAPNTIRTYENAISEFRSWQRQGPQSRMRNDLDSAAIFLAKKSQYVSHRSLATFVAALAYHRMGRKSEEDTQWKILDEMVKSSKRREIVRAQKFATTDEWLQLLRVATQMRWQEWRKSKKDQEQRGAAIFLAKEDWLDSAIRKCLEKNRDDPILATRNGSQWSANAAASEIKKMCDAAGLRRLSPHSFRRGGTMRALDEGIDPVAVQRRGRWASTRSMRPYVNHSLHTQGGPAHITQP

Organism: NCBI:txid53326

pLDDT: mean 76.17, std 16.9, range [28.97, 97.12]

InterPro domains:
  IPR002104 Integrase, catalytic domain [PF00589] (133-240)
  IPR011010 DNA breaking-rejoining enzyme, catalytic core [SSF56349] (128-242)
  IPR013762 Integrase-like, catalytic domain superfamily [G3DSA:1.10.443.10] (40-241)
  IPR052925 Phage Integrase-like Recombinase [PTHR34605] (11-242)

Secondary structure (DSSP, 8-state):
----HHHHHHHHHHHHS-HHHHHHHHHHHHHHHHHHHTS-GGGGT-HHHHHHHHHHHHTTTS-HHHHHHHHHHHHHHTTS--GGGHHHHHHHHHHHHHHHHH---PPPP---HHHHHHHHHHHTTS-PPPP------SS-------PPP-HHHHHHHHHHHHH-TTS-SSB-TTSPBPPHHHHHHHHHHHHHHTT-----HHHHHHHHHHHHHHTT--HHHHHHHTT-SSHHHHGGGTTTSGGGG---------

Radius of gyration: 24.05 Å; chains: 1; bounding box: 56×64×64 Å

Foldseek 3Di:
DPPPPVVVLVVVLCVVDDPVLLVLLVVLVVVLVVVLVVDPVVLVPDVLVVLLVVLVVCLVPDALVSLVSSLVSVQSVVVHDDPVCVVSSVSSVVSSVVSNVPDDPDDDAAQAPVNVVLLVVVVVVDPDDDDDWDADDDPPPDDDADDDDDPVLVVLQVVPVVVPNGTDSAADPVHHHDDLVNVLVVQQVSCVSSVHDRDGPLNHLLNVLLVCVVVVNDNVVSCVNSVPPDPVSCCVSHVPHPVNVDDDPPPPDD

=== Feature glossary ===
Reading guide. The protein is described through the following features:

Foldseek 3Di. A 3Di character summarizes, for each residue, the relative orientation of the Cα frame of its nearest spatial neighbor. Because it encodes fold topology rather than chemistry, 3Di alignments detect remote structural similarity that sequence alignment misses.

Contact-map, Ramachandran, and PAE plots. Plot images: a contact map (which residues are close in 3D, as an N×N binary image), a Ramachandran scatter (backbone torsion angles, revealing secondary-structure composition at a glance), and — for AlphaFold structures — a PAE heatmap (pairwise prediction confidence).

Radius of gyration, Cα contacts, bounding box. Radius of gyration (Rg) is the root-mean-square distance of Cα atoms from their centroid — a single number for overall size and compactness. A globular domain of N residues has Rg ≈ 2.2·N^0.38 Å; an extended or disordered chain has a much larger Rg. The Cα contact count is the number of residue pairs whose Cα atoms are within 8 Å and are more than four positions apart in sequence — a standard proxy for tertiary packing density. The bounding box is the smallest axis-aligned box enclosing all Cα atoms.

Secondary structure (8-state, DSSP). Eight-state secondary structure (DSSP): H is the canonical α-helix, G the tighter 3₁₀-helix, I the wider π-helix; E/B are β-structure, T and S are turns and bends, and '-' is everything else. DSSP derives these from the pattern of main-chain N–H···O=C hydrogen bonds, not from the sequence.

B-factor. B-factor (Debye–Waller factor) reflects atomic displacement in the crystal lattice. It is an experimental observable (units Å²), not a prediction; low values mean the atom is pinned down, high values mean it moves or is heterogeneous across the crystal.

pLDDT. pLDDT is the predicted lDDT-Cα score: AlphaFold's confidence that the local environment of each residue (all inter-atomic distances within 15 Å) is correctly placed. It is a per-residue number between 0 and 100, with higher meaning more reliable.

Nearest PDB structures. Nearest PDB neighbors are the top structural matches found by Foldseek when searching this structure against the entire Protein Data Bank. Each hit reports a TM-score (0 to 1; >0.5 almost always implies the same fold) and an E-value. These are *structural* homologs — they may share no detectable sequence similarity.

Solvent-accessible surface area. Accessible surface area quantifies burial. A residue with SASA near zero is packed into the hydrophobic core; one with SASA >100 Å² sits on the surface. Computed here via the Shrake–Rupley numerical algorithm with a 1.4 Å probe.

Rendered structure images. Structure images are PyMOL renders from six orthogonal camera directions. Cartoon representation draws helices as coils and strands as arrows; sticks shows the backbone as bonds; surface shows the solvent-excluded envelope. Rainbow coloring maps sequence position to hue (blue→red, N→C); chain coloring assigns a distinct color per polypeptide.

Backbone torsions (φ/ψ). φ (phi) and ψ (psi) are the two rotatable backbone dihedrals per residue: φ is the C(i-1)–N–Cα–C torsion, ψ is the N–Cα–C–N(i+1) torsion, both in degrees on (−180°, 180°]. α-helical residues cluster near (−60°, −45°); β-strand residues near (−120°, +130°). A Ramachandran plot is simply a scatter of (φ, ψ) for every residue.

Predicted aligned error. Predicted Aligned Error (PAE) is an AlphaFold confidence matrix: entry (i, j) is the expected error in the position of residue j, in ångströms, when the prediction is superimposed on the true structure at residue i. Low PAE within a block of residues means that block is internally rigid and well-predicted; high PAE between two blocks means their relative placement is uncertain even if each block individually is confident.

mmCIF coordinates. Structure coordinates are given as an mmCIF _atom_site loop: one row per atom with element, residue name, chain id, sequence number, and x/y/z position in Å. Only the four main-chain atoms per residue are included here; side chains are omitted to keep the record compact.

InterPro / GO / CATH / organism. Database cross-references. InterPro integrates a dozen domain/family signature databases into unified entries with residue-range hits. GO terms attach function/process/location labels with evidence codes. CATH codes position the fold in a four-level structural taxonomy. Organism is the NCBI-taxonomy species name.

Secondary structure (3-state, P-SEA). SS3 is a coarse helix/strand/coil call (letters a/b/c) made by the P-SEA algorithm from inter-Cα distances and dihedrals. It is less detailed than DSSP but needs only Cα positions.

Sequence. Sequence gives the chain of amino acids in standard one-letter code (A=alanine, C=cysteine, …, Y=tyrosine), read N→C. It is the only feature that is directly encoded by the gene; all structural features are derived from the folded form of this sequence.